Protein AF-A0A1W9SHI9-F1 (afdb_monomer_lite)

Secondary structure (DSSP, 8-state):
-HHHHHHHHHHHHHHHHHHGGGG-SSTT--S--SS-HHHHH-EEEEEEEEEEEEEEEETTS-EEEEEEEEETTTTEEEEEEEEGGGTEEEEEEEEEEEEEEEEEE-TTSEEEEEEEEEEEEEEEEEETTEEEEEEEEEEEEEEEEEEEEE-TTSSGGG-STTEEEEEEEEEEEEEEEEEEEEEESSS-EE-----EEEEE------EEEEEEEEEEE-SSEEEEEEEEEEEEEEPPPTTS-EEEETTEEE-----TT-PEEEEEEEEEEEEEE-

Foldseek 3Di:
DVVVVVVVVVVVVVVVVVVLVVPDLFQAADSDDPDDLLLLVADKKFFAKKWWWKWKQWPVGWIKIWIWIFHGLQTWTWIWIDTPVVRDIDIWIWTWPNVFAMWGQHSVFKIKGKTKIKIWDWDWDDDDQKIKIKIKIKIKIKIKIFGKDQCCPVDPVRPRSQKMKTWIWMFMWIWMFIFMWMDHPPPDGPRDDRPDGDGDGDGDRDGDMFMWGFNYRDNFKTKIKGKDWDKDFWAADPVQWTDPDPSDTDDDRDDNPDTIIMIMTIMMITMIGD

Sequence (274 aa):
MKKTIIVALLILFIISSFFLTSCKRGEDDPFFSLYSRKMRVTGDWKLIDFERNTDITNLTDYETVTNFKIEGEKGLVTITTNIPNLDSTRIEQGTLNSDFTEIIFEKDGSYRNVLKYTIETNFTSEYDDSIVHVNTKRVVRVDKEGIWDFLDGVGEDYRDKERIVIDERQREIFILIITVTTVTDELDLNIHDPIKTDKQYNYYEMPHTEIWTLSRLANDEMVGNRSLNAEYDIFPREDGTYTLFHDISINGYGDESNGLTVEVKGTEKFIYKQ

Radius of gyration: 24.89 Å; chains: 1; bounding box: 52×56×92 Å

pLDDT: mean 80.65, std 13.54, range [50.66, 97.69]

Structure (mmCIF, N/CA/C/O backbone):
data_AF-A0A1W9SHI9-F1
#
_entry.id   AF-A0A1W9SHI9-F1
#
loop_
_atom_site.group_PDB
_atom_site.id
_atom_site.type_symbol
_atom_site.label_atom_id
_atom_site.label_alt_id
_atom_site.label_comp_id
_atom_site.label_asym_id
_atom_site.label_entity_id
_atom_site.label_seq_id
_atom_site.pdbx_PDB_ins_code
_atom_site.Cartn_x
_atom_site.Cartn_y
_atom_site.Cartn_z
_atom_site.occupancy
_atom_site.B_iso_or_equiv
_atom_site.auth_seq_id
_atom_site.auth_comp_id
_atom_site.auth_asym_id
_atom_site.auth_atom_id
_atom_site.pdbx_PDB_model_num
ATOM 1 N N . MET A 1 1 ? -25.594 32.089 48.129 1.00 59.94 1 MET A N 1
ATOM 2 C CA . MET A 1 1 ? -26.059 30.747 47.705 1.00 59.94 1 MET A CA 1
ATOM 3 C C . MET A 1 1 ? -26.077 30.562 46.185 1.00 59.94 1 MET A C 1
ATOM 5 O O . MET A 1 1 ? -25.472 29.612 45.722 1.00 59.94 1 MET A O 1
ATOM 9 N N . LYS A 1 2 ? -26.659 31.459 45.368 1.00 64.44 2 LYS A N 1
ATOM 10 C CA . LYS A 1 2 ? -26.629 31.295 43.891 1.00 64.44 2 LYS A CA 1
ATOM 11 C C . LYS A 1 2 ? -25.215 31.353 43.273 1.00 64.44 2 LYS A C 1
ATOM 13 O O . LYS A 1 2 ? -24.902 30.563 42.395 1.00 64.44 2 LYS A O 1
ATOM 18 N N . LYS A 1 3 ? -24.335 32.231 43.778 1.00 74.69 3 LYS A N 1
ATOM 19 C CA . LYS A 1 3 ? -22.951 32.383 43.277 1.00 74.69 3 LYS A CA 1
ATOM 20 C C . LYS A 1 3 ? -22.053 31.170 43.568 1.00 74.69 3 LYS A C 1
ATOM 22 O O . LYS A 1 3 ? -21.232 30.817 42.736 1.00 74.69 3 LYS A O 1
ATOM 27 N N . THR A 1 4 ? -22.239 30.506 44.710 1.00 84.50 4 THR A N 1
ATOM 28 C CA . THR A 1 4 ? -21.454 29.320 45.096 1.00 84.50 4 THR A CA 1
ATOM 29 C C . THR A 1 4 ? -21.841 28.080 44.284 1.00 84.50 4 THR A C 1
ATOM 31 O O . THR A 1 4 ? -20.975 27.274 43.973 1.00 84.50 4 THR A O 1
ATOM 34 N N . ILE A 1 5 ? -23.110 27.961 43.872 1.00 88.12 5 ILE A N 1
ATOM 35 C CA . ILE A 1 5 ? -23.584 26.871 42.998 1.00 88.12 5 ILE A CA 1
ATOM 36 C C . ILE A 1 5 ? -23.012 27.009 41.578 1.00 88.12 5 ILE A C 1
ATOM 38 O O . ILE A 1 5 ? -22.564 26.022 41.005 1.00 88.12 5 ILE A O 1
ATOM 42 N N . ILE A 1 6 ? -22.971 28.227 41.025 1.00 90.81 6 ILE A N 1
ATOM 43 C CA . ILE A 1 6 ? -22.401 28.475 39.687 1.00 90.81 6 ILE A CA 1
ATOM 44 C C . ILE A 1 6 ? -20.906 28.132 39.658 1.00 90.81 6 ILE A C 1
ATOM 46 O O . ILE A 1 6 ? -20.450 27.470 38.732 1.00 90.81 6 ILE A O 1
ATOM 50 N N . VAL A 1 7 ? -20.155 28.528 40.692 1.00 91.44 7 VAL A N 1
ATOM 51 C CA . VAL A 1 7 ? -18.724 28.198 40.808 1.00 91.44 7 VAL A CA 1
ATOM 52 C C . VAL A 1 7 ? -18.514 26.685 40.928 1.00 91.44 7 VAL A C 1
ATOM 54 O O . VAL A 1 7 ? -17.634 26.147 40.266 1.00 91.44 7 VAL A O 1
ATOM 57 N N . ALA A 1 8 ? -19.352 25.978 41.693 1.00 90.50 8 ALA A N 1
ATOM 58 C CA . ALA A 1 8 ? -19.273 24.521 41.808 1.00 90.50 8 ALA A CA 1
ATOM 59 C C . ALA A 1 8 ? -19.551 23.796 40.475 1.00 90.50 8 ALA A C 1
ATOM 61 O O . ALA A 1 8 ? -18.850 22.842 40.150 1.00 90.50 8 ALA A O 1
ATOM 62 N N . LEU A 1 9 ? -20.517 24.265 39.675 1.00 90.62 9 LEU A N 1
ATOM 63 C CA . LEU A 1 9 ? -20.807 23.702 38.347 1.00 90.62 9 LEU A CA 1
ATOM 64 C C . LEU A 1 9 ? -19.677 23.957 37.341 1.00 90.62 9 LEU A C 1
ATOM 66 O O . LEU A 1 9 ? -19.342 23.068 36.564 1.00 90.62 9 LEU A O 1
ATOM 70 N N . LEU A 1 10 ? -19.057 25.140 37.381 1.00 91.31 10 LEU A N 1
ATOM 71 C CA . LEU A 1 10 ? -17.889 25.465 36.556 1.00 91.31 10 LEU A CA 1
ATOM 72 C C . LEU A 1 10 ? -16.687 24.583 36.909 1.00 91.31 10 LEU A C 1
ATOM 74 O O . LEU A 1 10 ? -16.033 24.054 36.017 1.00 91.31 10 LEU A O 1
ATOM 78 N N . ILE A 1 11 ? -16.437 24.368 38.204 1.00 90.31 11 ILE A N 1
ATOM 79 C CA . ILE A 1 11 ? -15.377 23.470 38.674 1.00 90.31 11 ILE A CA 1
ATOM 80 C C . ILE A 1 11 ? -15.669 22.024 38.253 1.00 90.31 11 ILE A C 1
ATOM 82 O O . ILE A 1 11 ? -14.768 21.350 37.767 1.00 90.31 11 ILE A O 1
ATOM 86 N N . LEU A 1 12 ? -16.917 21.557 38.360 1.00 88.62 12 LEU A N 1
ATOM 87 C CA . LEU A 1 12 ? -17.303 20.215 37.913 1.00 88.62 12 LEU A CA 1
ATOM 88 C C . LEU A 1 12 ? -17.126 20.037 36.397 1.00 88.62 12 LEU A C 1
ATOM 90 O O . LEU A 1 12 ? -16.639 18.998 35.959 1.00 88.62 12 LEU A O 1
ATOM 94 N N . PHE A 1 13 ? -17.464 21.056 35.601 1.00 86.56 13 PHE A N 1
ATOM 95 C CA . PHE A 1 13 ? -17.262 21.041 34.152 1.00 86.56 13 PHE A CA 1
ATOM 96 C C . PHE A 1 13 ? -15.770 20.966 33.790 1.00 86.56 13 PHE A C 1
ATOM 98 O O . PHE A 1 13 ? -15.377 20.107 32.999 1.00 86.56 13 PHE A O 1
ATOM 105 N N . ILE A 1 14 ? -14.933 21.784 34.442 1.00 84.06 14 ILE A N 1
ATOM 106 C CA . ILE A 1 14 ? -13.473 21.786 34.258 1.00 84.06 14 ILE A CA 1
ATOM 107 C C . ILE A 1 14 ? -12.876 20.434 34.669 1.00 84.06 14 ILE A C 1
ATOM 109 O O . ILE A 1 14 ? -12.128 19.841 33.898 1.00 84.06 14 ILE A O 1
ATOM 113 N N . ILE A 1 15 ? -13.249 19.892 35.830 1.00 81.75 15 ILE A N 1
ATOM 114 C CA . ILE A 1 15 ? -12.771 18.581 36.289 1.00 81.75 15 ILE A CA 1
ATOM 115 C C . ILE A 1 15 ? -13.213 17.471 35.324 1.00 81.75 15 ILE A C 1
ATOM 117 O O . ILE A 1 15 ? -12.406 16.604 34.997 1.00 81.75 15 ILE A O 1
ATOM 121 N N . SER A 1 16 ? -14.443 17.518 34.796 1.00 75.00 16 SER A N 1
ATOM 122 C CA . SER A 1 16 ? -14.896 16.525 33.812 1.00 75.00 16 SER A CA 1
ATOM 123 C C . SER A 1 16 ? -14.073 16.565 32.520 1.00 75.00 16 SER A C 1
ATOM 125 O O . SER A 1 16 ? -13.765 15.511 31.973 1.00 75.00 16 SER A O 1
ATOM 127 N N . SER A 1 17 ? -13.620 17.747 32.078 1.00 71.31 17 SER A N 1
ATOM 128 C CA . SER A 1 17 ? -12.779 17.858 30.878 1.00 71.31 17 SER A CA 1
ATOM 129 C C . SER A 1 17 ? -11.394 17.215 31.033 1.00 71.31 17 SER A C 1
ATOM 131 O O . SER A 1 17 ? -10.855 16.723 30.046 1.00 71.31 17 SER A O 1
ATOM 133 N N . PHE A 1 18 ? -10.856 17.119 32.258 1.00 68.00 18 PHE A N 1
ATOM 134 C CA . PHE A 1 18 ? -9.584 16.432 32.522 1.00 68.00 18 PHE A CA 1
ATOM 135 C C . PHE A 1 18 ? -9.698 14.902 32.538 1.00 68.00 18 PHE A C 1
ATOM 137 O O . PHE A 1 18 ? -8.727 14.227 32.214 1.00 68.00 18 PHE A O 1
ATOM 144 N N . PHE A 1 19 ? -10.862 14.337 32.877 1.00 64.69 19 PHE A N 1
ATOM 145 C CA . PHE A 1 19 ? -11.053 12.878 32.904 1.00 64.69 19 PHE A CA 1
ATOM 146 C C . PHE A 1 19 ? -11.458 12.278 31.551 1.00 64.69 19 PHE A C 1
ATOM 148 O O . PHE A 1 19 ? -11.366 11.067 31.362 1.00 64.69 19 PHE A O 1
ATOM 155 N N . LEU A 1 20 ? -11.881 13.103 30.593 1.00 58.75 20 LEU A N 1
ATOM 156 C CA . LEU A 1 20 ? -12.319 12.629 29.280 1.00 58.75 20 LEU A CA 1
ATOM 157 C C . LEU A 1 20 ? -11.167 12.416 28.281 1.00 58.75 20 LEU A C 1
ATOM 159 O O . LEU A 1 20 ? -11.370 11.785 27.247 1.00 58.75 20 LEU A O 1
ATOM 163 N N . THR A 1 21 ? -9.948 12.875 28.577 1.00 54.88 21 THR A N 1
ATOM 164 C CA . THR A 1 21 ? -8.778 12.631 27.710 1.00 54.88 21 THR A CA 1
ATOM 165 C C . THR A 1 21 ? -8.302 11.175 27.743 1.00 54.88 21 THR A C 1
ATOM 167 O O . THR A 1 21 ? -7.665 10.728 26.795 1.00 54.88 21 THR A O 1
ATOM 170 N N . SER A 1 22 ? -8.668 10.405 28.775 1.00 54.97 22 SER A N 1
ATOM 171 C CA . SER A 1 22 ? -8.260 9.002 28.948 1.00 54.97 22 SER A CA 1
ATOM 172 C C . SER A 1 22 ? -9.116 7.987 28.171 1.00 54.97 22 SER A C 1
ATOM 174 O O . SER A 1 22 ? -8.876 6.788 28.284 1.00 54.97 22 SER A O 1
ATOM 176 N N . CYS A 1 23 ? -10.127 8.423 27.408 1.00 63.59 23 CYS A N 1
ATOM 177 C CA . CYS A 1 23 ? -10.980 7.524 26.614 1.00 63.59 23 CYS A CA 1
ATOM 178 C C . CYS A 1 23 ? -10.638 7.527 25.113 1.00 63.59 23 CYS A C 1
ATOM 180 O O . CYS A 1 23 ? -11.376 6.972 24.295 1.00 63.59 23 CYS A O 1
ATOM 182 N N . LYS A 1 24 ? -9.518 8.149 24.735 1.00 63.91 24 LYS A N 1
ATOM 183 C CA . LYS A 1 24 ? -8.988 8.041 23.380 1.00 63.91 24 LYS A CA 1
ATOM 184 C C . LYS A 1 24 ? -8.414 6.642 23.172 1.00 63.91 24 LYS A C 1
ATOM 186 O O . LYS A 1 24 ? -7.525 6.222 23.899 1.00 63.91 24 LYS A O 1
ATOM 191 N N . ARG A 1 25 ? -8.956 5.925 22.188 1.00 73.44 25 ARG A N 1
ATOM 192 C CA . ARG A 1 25 ? -8.481 4.592 21.770 1.00 73.44 25 ARG A CA 1
ATOM 193 C C . ARG A 1 25 ? -7.446 4.653 20.646 1.00 73.44 25 ARG A C 1
ATOM 195 O O . ARG A 1 25 ? -6.898 3.621 20.311 1.00 73.44 25 ARG A O 1
ATOM 202 N N . GLY A 1 26 ? -7.246 5.828 20.055 1.00 75.25 26 GLY A N 1
ATOM 203 C CA . GLY A 1 26 ? -6.168 6.165 19.127 1.00 75.25 26 GLY A CA 1
ATOM 204 C C . GLY A 1 26 ? -5.730 7.603 19.411 1.00 75.25 26 GLY A C 1
ATOM 205 O O . GLY A 1 26 ? -6.515 8.382 19.964 1.00 75.25 26 GLY A O 1
ATOM 206 N N . GLU A 1 27 ? -4.488 7.951 19.082 1.00 81.56 27 GLU A N 1
ATOM 207 C CA . GLU A 1 27 ? -3.890 9.254 19.416 1.00 81.56 27 GLU A CA 1
ATOM 208 C C . GLU A 1 27 ? -4.739 10.436 18.899 1.00 81.56 27 GLU A C 1
ATOM 210 O O . GLU A 1 27 ? -5.084 11.368 19.646 1.00 81.56 27 GLU A O 1
ATOM 215 N N . ASP A 1 28 ? -5.211 10.308 17.657 1.00 85.19 28 ASP A N 1
ATOM 216 C CA . ASP A 1 28 ? -5.902 11.353 16.900 1.00 85.19 28 ASP A CA 1
ATOM 217 C C . ASP A 1 28 ? -7.407 11.098 16.731 1.00 85.19 28 ASP A C 1
ATOM 219 O O . ASP A 1 28 ? -8.081 11.747 15.919 1.00 85.19 28 ASP A O 1
ATOM 223 N N . ASP A 1 29 ? -7.959 10.175 17.523 1.00 85.38 29 ASP A N 1
ATOM 224 C CA . ASP A 1 29 ? -9.377 9.836 17.484 1.00 85.38 29 ASP A CA 1
ATOM 225 C C . ASP A 1 29 ? -10.266 11.018 17.917 1.00 85.38 29 ASP A C 1
ATOM 227 O O . ASP A 1 29 ? -9.915 11.760 18.849 1.00 85.38 29 ASP A O 1
ATOM 231 N N . PRO A 1 30 ? -11.462 11.178 17.306 1.00 85.94 30 PRO A N 1
ATOM 232 C CA . PRO A 1 30 ? -12.460 12.121 17.787 1.00 85.94 30 PRO A CA 1
ATOM 233 C C . PRO A 1 30 ? -12.723 11.927 19.280 1.00 85.94 30 PRO A C 1
ATOM 235 O O . PRO A 1 30 ? -12.948 10.809 19.742 1.00 85.94 30 PRO A O 1
ATOM 238 N N . PHE A 1 31 ? -12.749 13.034 20.023 1.00 79.94 31 PHE A N 1
ATOM 239 C CA . PHE A 1 31 ? -12.990 13.033 21.469 1.00 79.94 31 PHE A CA 1
ATOM 240 C C . PHE A 1 31 ? -14.305 12.340 21.857 1.00 79.94 31 PHE A C 1
ATOM 242 O O . PHE A 1 31 ? -14.411 11.736 22.920 1.00 79.94 31 PHE A O 1
ATOM 249 N N . PHE A 1 32 ? -15.308 12.420 20.982 1.00 80.38 32 PHE A N 1
ATOM 250 C CA . PHE A 1 32 ? -16.587 11.755 21.148 1.00 80.38 32 PHE A CA 1
ATOM 251 C C . PHE A 1 32 ? -17.110 11.279 19.792 1.00 80.38 32 PHE A C 1
ATOM 253 O O . PHE A 1 32 ? -17.051 12.014 18.806 1.00 80.38 32 PHE A O 1
ATOM 260 N N . SER A 1 33 ? -17.659 10.065 19.754 1.00 83.38 33 SER A N 1
ATOM 261 C CA . SER A 1 33 ? -18.441 9.560 18.627 1.00 83.38 33 SER A CA 1
ATOM 262 C C . SER A 1 33 ? -19.680 8.839 19.146 1.00 83.38 33 SER A C 1
ATOM 264 O O . SER A 1 33 ? -19.632 8.149 20.165 1.00 83.38 33 SER A O 1
ATOM 266 N N . LEU A 1 34 ? -20.790 8.994 18.425 1.00 88.25 34 LEU A N 1
ATOM 267 C CA . LEU A 1 34 ? -22.022 8.239 18.663 1.00 88.25 34 LEU A CA 1
ATOM 268 C C . LEU A 1 34 ? -21.906 6.788 18.179 1.00 88.25 34 LEU A C 1
ATOM 270 O O . LEU A 1 34 ? -22.684 5.933 18.601 1.00 88.25 34 LEU A O 1
ATOM 274 N N . TYR A 1 35 ? -20.939 6.509 17.303 1.00 89.56 35 TYR A N 1
ATOM 275 C CA . TYR A 1 35 ? -20.729 5.199 16.711 1.00 89.56 35 TYR A CA 1
ATOM 276 C C . TYR A 1 35 ? -19.573 4.460 17.389 1.00 89.56 35 TYR A C 1
ATOM 278 O O . TYR A 1 35 ? -18.549 5.037 17.762 1.00 89.56 35 TYR A O 1
ATOM 286 N N . SER A 1 36 ? -19.712 3.140 17.528 1.00 89.88 36 SER A N 1
ATOM 287 C CA . SER A 1 36 ? -18.604 2.283 17.948 1.00 89.88 36 SER A CA 1
ATOM 288 C C . SER A 1 36 ? -17.485 2.310 16.897 1.00 89.88 36 SER A C 1
ATOM 290 O O . SER A 1 36 ? -17.740 2.564 15.723 1.00 89.88 36 SER A O 1
ATOM 292 N N . ARG A 1 37 ? -16.233 2.012 17.286 1.00 88.38 37 ARG A N 1
ATOM 293 C CA . ARG A 1 37 ? -15.124 1.878 16.314 1.00 88.38 37 ARG A CA 1
ATOM 294 C C . ARG A 1 37 ? -15.445 0.859 15.218 1.00 88.38 37 ARG A C 1
ATOM 296 O O . ARG A 1 37 ? -15.228 1.169 14.062 1.00 88.38 37 ARG A O 1
ATOM 303 N N . LYS A 1 38 ? -16.063 -0.280 15.554 1.00 91.50 38 LYS A N 1
ATOM 304 C CA . LYS A 1 38 ? -16.503 -1.266 14.552 1.00 91.50 38 LYS A CA 1
ATOM 305 C C . LYS A 1 38 ? -17.477 -0.663 13.534 1.00 91.50 38 LYS A C 1
ATOM 307 O O . LYS A 1 38 ? -17.265 -0.834 12.346 1.00 91.50 38 LYS A O 1
ATOM 312 N N . MET A 1 39 ? -18.466 0.121 13.978 1.00 92.62 39 MET A N 1
ATOM 313 C CA . MET A 1 39 ? -19.375 0.826 13.059 1.00 92.62 39 MET A CA 1
ATOM 314 C C . MET A 1 39 ? -18.692 1.937 12.251 1.00 92.62 39 MET A C 1
ATOM 316 O O . MET A 1 39 ? -19.147 2.230 11.155 1.00 92.62 39 MET A O 1
ATOM 320 N N . ARG A 1 40 ? -17.633 2.560 12.784 1.00 93.94 40 ARG A N 1
ATOM 321 C CA . ARG A 1 40 ? -16.843 3.566 12.059 1.00 93.94 40 ARG A CA 1
ATOM 322 C C . ARG A 1 40 ? -15.853 2.963 11.066 1.00 93.94 40 ARG A C 1
ATOM 324 O O . ARG A 1 40 ? -15.443 3.683 10.186 1.00 93.94 40 ARG A O 1
ATOM 331 N N . VAL A 1 41 ? -15.438 1.702 11.206 1.00 95.31 41 VAL A N 1
ATOM 332 C CA . VAL A 1 41 ? -14.628 1.022 10.174 1.00 95.31 41 VAL A CA 1
ATOM 333 C C . VAL A 1 41 ? -15.510 0.581 9.010 1.00 95.31 41 VAL A C 1
ATOM 335 O O . VAL A 1 41 ? -15.079 0.638 7.867 1.00 95.31 41 VAL A O 1
ATOM 338 N N . THR A 1 42 ? -16.744 0.150 9.280 1.00 96.31 42 THR A N 1
ATOM 339 C CA . THR A 1 42 ? -17.613 -0.415 8.241 1.00 96.31 42 THR A CA 1
ATOM 340 C C . THR A 1 42 ? -18.040 0.604 7.191 1.00 96.31 42 THR A C 1
ATOM 342 O O . THR A 1 42 ? -18.422 1.721 7.542 1.00 96.31 42 THR A O 1
ATOM 345 N N . GLY A 1 43 ? -18.087 0.173 5.934 1.00 95.69 43 GLY A N 1
ATOM 346 C CA . GLY A 1 43 ? -18.524 0.961 4.785 1.00 95.69 43 GLY A CA 1
ATOM 347 C C . GLY A 1 43 ? -17.498 0.981 3.658 1.00 95.69 43 GLY A C 1
ATOM 348 O O . GLY A 1 43 ? -16.496 0.266 3.711 1.00 95.69 43 GLY A O 1
ATOM 349 N N . ASP A 1 44 ? -17.787 1.818 2.667 1.00 95.62 44 ASP A N 1
ATOM 350 C CA . ASP A 1 44 ? -16.973 2.002 1.469 1.00 95.62 44 ASP A CA 1
ATOM 351 C C . ASP A 1 44 ? -16.006 3.165 1.680 1.00 95.62 44 ASP A C 1
ATOM 353 O O . ASP A 1 44 ? -16.396 4.233 2.152 1.00 95.62 44 ASP A O 1
ATOM 357 N N . TRP A 1 45 ? -14.744 2.959 1.336 1.00 95.19 45 TRP A N 1
ATOM 358 C CA . TRP A 1 45 ? -13.660 3.887 1.620 1.00 95.19 45 TRP A CA 1
ATOM 359 C C . TRP A 1 45 ? -12.787 4.061 0.384 1.00 95.19 45 TRP A C 1
ATOM 361 O O . TRP A 1 45 ? -12.356 3.097 -0.247 1.00 95.19 45 TRP A O 1
ATOM 371 N N . LYS A 1 46 ? -12.467 5.309 0.069 1.00 93.31 46 LYS A N 1
ATOM 372 C CA . LYS A 1 46 ? -11.597 5.708 -1.035 1.00 93.31 46 LYS A CA 1
ATOM 373 C C . LYS A 1 46 ? -10.233 6.090 -0.505 1.00 93.31 46 LYS A C 1
ATOM 375 O O . LYS A 1 46 ? -10.132 6.860 0.450 1.00 93.31 46 LYS A O 1
ATOM 380 N N . LEU A 1 47 ? -9.186 5.566 -1.128 1.00 92.69 47 LEU A N 1
ATOM 381 C CA . LEU A 1 47 ? -7.815 5.931 -0.790 1.00 92.69 47 LEU A CA 1
ATOM 382 C C . LEU A 1 47 ? -7.544 7.375 -1.221 1.00 92.69 47 LEU A C 1
ATOM 384 O O . LEU A 1 47 ? -7.790 7.737 -2.371 1.00 92.69 47 LEU A O 1
ATOM 388 N N . ILE A 1 48 ? -7.033 8.184 -0.299 1.00 92.12 48 ILE A N 1
ATOM 389 C CA . ILE A 1 48 ? -6.670 9.587 -0.528 1.00 92.12 48 ILE A CA 1
ATOM 390 C C . ILE A 1 48 ? -5.161 9.759 -0.552 1.00 92.12 48 ILE A C 1
ATOM 392 O O . ILE A 1 48 ? -4.639 10.498 -1.382 1.00 92.12 48 ILE A O 1
ATOM 396 N N . ASP A 1 49 ? -4.478 9.100 0.377 1.00 93.56 49 ASP A N 1
ATOM 397 C CA . ASP A 1 49 ? -3.031 9.152 0.495 1.00 93.56 49 ASP A CA 1
ATOM 398 C C . ASP A 1 49 ? -2.510 7.772 0.878 1.00 93.56 49 ASP A C 1
ATOM 400 O O . ASP A 1 49 ? -3.140 7.054 1.663 1.00 93.56 49 ASP A O 1
ATOM 404 N N . PHE A 1 50 ? -1.383 7.397 0.296 1.00 94.25 50 PHE A N 1
ATOM 405 C CA . PHE A 1 50 ? -0.683 6.169 0.625 1.00 94.25 50 PHE A CA 1
ATOM 406 C C . PHE A 1 50 ? 0.808 6.396 0.488 1.00 94.25 50 PHE A C 1
ATOM 408 O O . PHE A 1 50 ? 1.268 6.926 -0.520 1.00 94.25 50 PHE A O 1
ATOM 415 N N . GLU A 1 51 ? 1.567 5.928 1.462 1.00 94.94 51 GLU A N 1
ATOM 416 C CA . GLU A 1 51 ? 3.017 5.928 1.410 1.00 94.94 51 GLU A CA 1
ATOM 417 C C . GLU A 1 51 ? 3.519 4.577 1.898 1.00 94.94 51 GLU A C 1
ATOM 419 O O . GLU A 1 51 ? 3.234 4.175 3.023 1.00 94.94 51 GLU A O 1
ATOM 424 N N . ARG A 1 52 ? 4.292 3.892 1.064 1.00 93.81 52 ARG A N 1
ATOM 425 C CA . ARG A 1 52 ? 5.023 2.676 1.402 1.00 93.81 52 ARG A CA 1
ATOM 426 C C . ARG A 1 52 ? 6.507 2.962 1.266 1.00 93.81 52 ARG A C 1
ATOM 428 O O . ARG A 1 52 ? 6.961 3.364 0.201 1.00 93.81 52 ARG A O 1
ATOM 435 N N . ASN A 1 53 ? 7.246 2.694 2.331 1.00 92.69 53 ASN A N 1
ATOM 436 C CA . ASN A 1 53 ? 8.701 2.667 2.336 1.00 92.69 53 ASN A CA 1
ATOM 437 C C . ASN A 1 53 ? 9.138 1.226 2.563 1.00 92.69 53 ASN A C 1
ATOM 439 O O . ASN A 1 53 ? 8.752 0.636 3.572 1.00 92.69 53 ASN A O 1
ATOM 443 N N . THR A 1 54 ? 9.906 0.672 1.634 1.00 89.94 54 THR A N 1
ATOM 444 C CA . THR A 1 54 ? 10.411 -0.703 1.699 1.00 89.94 54 THR A CA 1
ATOM 445 C C . THR A 1 54 ? 11.906 -0.740 1.469 1.00 89.94 54 THR A C 1
ATOM 447 O O . THR A 1 54 ? 12.373 -0.241 0.447 1.00 89.94 54 THR A O 1
ATOM 450 N N . ASP A 1 55 ? 12.604 -1.404 2.376 1.00 88.19 55 ASP A N 1
ATOM 451 C CA . ASP A 1 55 ? 13.999 -1.790 2.264 1.00 88.19 55 ASP A CA 1
ATOM 452 C C . ASP A 1 55 ? 14.038 -3.270 1.900 1.00 88.19 55 ASP A C 1
ATOM 454 O O . ASP A 1 55 ? 13.404 -4.111 2.550 1.00 88.19 55 ASP A O 1
ATOM 458 N N . ILE A 1 56 ? 14.749 -3.575 0.823 1.00 83.75 56 ILE A N 1
ATOM 459 C CA . ILE A 1 56 ? 14.864 -4.925 0.295 1.00 83.75 56 ILE A CA 1
ATOM 460 C C . ILE A 1 56 ? 16.324 -5.293 0.301 1.00 83.75 56 ILE A C 1
ATOM 462 O O . ILE A 1 56 ? 17.133 -4.681 -0.399 1.00 83.75 56 ILE A O 1
ATOM 466 N N . THR A 1 57 ? 16.631 -6.317 1.078 1.00 81.94 57 THR A N 1
ATOM 467 C CA . THR A 1 57 ? 17.983 -6.839 1.193 1.00 81.94 57 THR A CA 1
ATOM 468 C C . THR A 1 57 ? 18.017 -8.199 0.523 1.00 81.94 57 THR A C 1
ATOM 470 O O . THR A 1 57 ? 17.352 -9.141 0.961 1.00 81.94 57 THR A O 1
ATOM 473 N N . ASN A 1 58 ? 18.803 -8.305 -0.547 1.00 72.81 58 ASN A N 1
ATOM 474 C CA . ASN A 1 58 ? 19.091 -9.588 -1.179 1.00 72.81 58 ASN A CA 1
ATOM 475 C C . ASN A 1 58 ? 20.303 -10.242 -0.507 1.00 72.81 58 ASN A C 1
ATOM 477 O O . ASN A 1 58 ? 21.226 -9.557 -0.068 1.00 72.81 58 ASN A O 1
ATOM 481 N N . LEU A 1 59 ? 20.375 -11.575 -0.548 1.00 58.31 59 LEU A N 1
ATOM 482 C CA . LEU A 1 59 ? 21.545 -12.345 -0.093 1.00 58.31 59 LEU A CA 1
ATOM 483 C C . LEU A 1 59 ? 22.824 -12.109 -0.929 1.00 58.31 59 LEU A C 1
ATOM 485 O O . LEU A 1 59 ? 23.872 -12.669 -0.621 1.00 58.31 59 LEU A O 1
ATOM 489 N N . THR A 1 60 ? 22.747 -11.297 -1.988 1.00 62.00 60 THR A N 1
ATOM 490 C CA . THR A 1 60 ? 23.866 -10.929 -2.873 1.00 62.00 60 THR A CA 1
ATOM 491 C C . THR A 1 60 ? 24.362 -9.489 -2.649 1.00 62.00 60 THR A C 1
ATOM 493 O O . THR A 1 60 ? 24.870 -8.879 -3.585 1.00 62.00 60 THR A O 1
ATOM 496 N N . ASP A 1 61 ? 24.170 -8.928 -1.449 1.00 64.75 61 ASP A N 1
ATOM 497 C CA . ASP A 1 61 ? 24.660 -7.609 -0.986 1.00 64.75 61 ASP A CA 1
ATOM 498 C C . ASP A 1 61 ? 24.066 -6.355 -1.659 1.00 64.75 61 ASP A C 1
ATOM 500 O O . ASP A 1 61 ? 24.533 -5.238 -1.416 1.00 64.75 61 ASP A O 1
ATOM 504 N N . TYR A 1 62 ? 23.027 -6.501 -2.485 1.00 70.25 62 TYR A N 1
ATOM 505 C CA . TYR A 1 62 ? 22.297 -5.346 -3.007 1.00 70.25 62 TYR A CA 1
ATOM 506 C C . TYR A 1 62 ? 21.168 -4.965 -2.059 1.00 70.25 62 TYR A C 1
ATOM 508 O O . TYR A 1 62 ? 20.259 -5.759 -1.806 1.00 70.25 62 TYR A O 1
ATOM 516 N N . GLU A 1 63 ? 21.225 -3.724 -1.589 1.00 80.00 63 GLU A N 1
ATOM 517 C CA . GLU A 1 63 ? 20.119 -3.056 -0.923 1.00 80.00 63 GLU A CA 1
ATOM 518 C C . GLU A 1 63 ? 19.313 -2.292 -1.977 1.00 80.00 63 GLU A C 1
ATOM 520 O O . GLU A 1 63 ? 19.866 -1.632 -2.861 1.00 80.00 63 GLU A O 1
ATOM 525 N N . THR A 1 64 ? 17.993 -2.422 -1.938 1.00 82.81 64 THR A N 1
ATOM 526 C CA . THR A 1 64 ? 17.088 -1.623 -2.762 1.00 82.81 64 THR A CA 1
ATOM 527 C C . THR A 1 64 ? 16.064 -0.965 -1.862 1.00 82.81 64 THR A C 1
ATOM 529 O O . THR A 1 64 ? 15.291 -1.648 -1.197 1.00 82.81 64 THR A O 1
ATOM 532 N N . VAL A 1 65 ? 16.030 0.365 -1.880 1.00 85.00 65 VAL A N 1
ATOM 533 C CA . VAL A 1 65 ? 15.032 1.152 -1.154 1.00 85.00 65 VAL A CA 1
ATOM 534 C C . VAL A 1 65 ? 13.978 1.609 -2.147 1.00 85.00 65 VAL A C 1
ATOM 536 O O . VAL A 1 65 ? 14.291 2.290 -3.124 1.00 85.00 65 VAL A O 1
ATOM 539 N N . THR A 1 66 ? 12.726 1.231 -1.912 1.00 87.25 66 THR A N 1
ATOM 540 C CA . THR A 1 66 ? 11.588 1.650 -2.734 1.00 87.25 66 THR A CA 1
ATOM 541 C C . THR A 1 66 ? 10.617 2.488 -1.911 1.00 87.25 66 THR A C 1
ATOM 543 O O . THR A 1 66 ? 10.128 2.045 -0.874 1.00 87.25 66 THR A O 1
ATOM 546 N N . ASN A 1 67 ? 10.326 3.698 -2.392 1.00 90.31 67 ASN A N 1
ATOM 547 C CA . ASN A 1 67 ? 9.235 4.537 -1.906 1.00 90.31 67 ASN A CA 1
ATOM 548 C C . ASN A 1 67 ? 8.113 4.532 -2.947 1.00 90.31 67 ASN A C 1
ATOM 550 O O . ASN A 1 67 ? 8.323 4.961 -4.082 1.00 90.31 67 ASN A O 1
ATOM 554 N N . PHE A 1 68 ? 6.939 4.045 -2.561 1.00 89.81 68 PHE A N 1
ATOM 555 C CA . PHE A 1 68 ? 5.724 4.098 -3.362 1.00 89.81 68 PHE A CA 1
ATOM 556 C C . PHE A 1 68 ? 4.749 5.072 -2.704 1.00 89.81 68 PHE A C 1
ATOM 558 O O . PHE A 1 68 ? 4.377 4.894 -1.543 1.00 89.81 68 PHE A O 1
ATOM 565 N N . LYS A 1 69 ? 4.317 6.089 -3.446 1.00 93.38 69 LYS A N 1
ATOM 566 C CA . LYS A 1 69 ? 3.451 7.153 -2.941 1.00 93.38 69 LYS A CA 1
ATOM 567 C C . LYS A 1 69 ? 2.238 7.366 -3.835 1.00 93.38 69 LYS A C 1
ATOM 569 O O . LYS A 1 69 ? 2.381 7.389 -5.055 1.00 93.38 69 LYS A O 1
ATOM 574 N N . ILE A 1 70 ? 1.072 7.567 -3.229 1.00 91.75 70 ILE A N 1
ATOM 575 C CA . ILE A 1 70 ? -0.162 8.025 -3.873 1.00 91.75 70 ILE A CA 1
ATOM 576 C C . ILE A 1 70 ? -0.598 9.308 -3.175 1.00 91.75 70 ILE A C 1
ATOM 578 O O . ILE A 1 70 ? -0.791 9.294 -1.964 1.00 91.75 70 ILE A O 1
ATOM 582 N N . GLU A 1 71 ? -0.790 10.389 -3.933 1.00 91.62 71 GLU A N 1
ATOM 583 C CA . GLU A 1 71 ? -1.229 11.682 -3.390 1.00 91.62 71 GLU A CA 1
ATOM 584 C C . GLU A 1 71 ? -2.515 12.187 -4.060 1.00 91.62 71 GLU A C 1
ATOM 586 O O . GLU A 1 71 ? -2.549 12.461 -5.266 1.00 91.62 71 GLU A O 1
ATOM 591 N N . GLY A 1 72 ? -3.562 12.380 -3.257 1.00 83.12 72 GLY A N 1
ATOM 592 C CA . GLY A 1 72 ? -4.834 12.984 -3.655 1.00 83.12 72 GLY A CA 1
ATOM 593 C C . GLY A 1 72 ? -5.833 12.014 -4.301 1.00 83.12 72 GLY A C 1
ATOM 594 O O . GLY A 1 72 ? -5.512 10.893 -4.671 1.00 83.12 72 GLY A O 1
ATOM 595 N N . GLU A 1 73 ? -7.075 12.473 -4.495 1.00 73.25 73 GLU A N 1
ATOM 596 C CA . GLU A 1 73 ? -8.205 11.630 -4.948 1.00 73.25 73 GLU A CA 1
ATOM 597 C C . GLU A 1 73 ? -8.044 11.031 -6.356 1.00 73.25 73 GLU A C 1
ATOM 599 O O . GLU A 1 73 ? -8.542 9.944 -6.637 1.00 73.25 73 GLU A O 1
ATOM 604 N N . LYS A 1 74 ? -7.360 11.739 -7.263 1.00 72.50 74 LYS A N 1
ATOM 605 C CA . LYS A 1 74 ? -6.989 11.220 -8.595 1.00 72.50 74 LYS A CA 1
ATOM 606 C C . LYS A 1 74 ? -5.583 10.611 -8.620 1.00 72.50 74 LYS A C 1
ATOM 608 O O . LYS A 1 74 ? -5.142 10.189 -9.683 1.00 72.50 74 LYS A O 1
ATOM 613 N N . GLY A 1 75 ? -4.924 10.598 -7.459 1.00 77.25 75 GLY A N 1
ATOM 614 C CA . GLY A 1 75 ? -3.649 9.975 -7.129 1.00 77.25 75 GLY A CA 1
ATOM 615 C C . GLY A 1 75 ? -2.535 10.184 -8.145 1.00 77.25 75 GLY A C 1
ATOM 616 O O . GLY A 1 75 ? -2.471 9.462 -9.139 1.00 77.25 75 GLY A O 1
ATOM 617 N N . LEU A 1 76 ? -1.598 11.090 -7.862 1.00 86.44 76 LEU A N 1
ATOM 618 C CA . LEU A 1 76 ? -0.269 10.973 -8.465 1.00 86.44 76 LEU A CA 1
ATOM 619 C C . LEU A 1 76 ? 0.411 9.756 -7.840 1.00 86.44 76 LEU A C 1
ATOM 621 O O . LEU A 1 76 ? 0.600 9.729 -6.627 1.00 86.44 76 LEU A O 1
ATOM 625 N N . VAL A 1 77 ? 0.769 8.771 -8.660 1.00 89.50 77 VAL A N 1
ATOM 626 C CA . VAL A 1 77 ? 1.574 7.631 -8.218 1.00 89.50 77 VAL A CA 1
ATOM 627 C C . VAL A 1 77 ? 3.033 7.963 -8.467 1.00 89.50 77 VAL A C 1
ATOM 629 O O . VAL A 1 77 ? 3.391 8.295 -9.593 1.00 89.50 77 VAL A O 1
ATOM 632 N N . THR A 1 78 ? 3.873 7.876 -7.444 1.00 89.75 78 THR A N 1
ATOM 633 C CA . THR A 1 78 ? 5.326 8.021 -7.579 1.00 89.75 78 THR A CA 1
ATOM 634 C C . THR A 1 78 ? 5.999 6.780 -7.026 1.00 89.75 78 THR A C 1
ATOM 636 O O . THR A 1 78 ? 5.715 6.380 -5.901 1.00 89.75 78 THR A O 1
ATOM 639 N N . ILE A 1 79 ? 6.896 6.185 -7.808 1.00 87.62 79 ILE A N 1
ATOM 640 C CA . ILE A 1 79 ? 7.769 5.100 -7.365 1.00 87.62 79 ILE A CA 1
ATOM 641 C C . ILE A 1 79 ? 9.201 5.591 -7.471 1.00 87.62 79 ILE A C 1
ATOM 643 O O . ILE A 1 79 ? 9.665 5.910 -8.563 1.00 87.62 79 ILE A O 1
ATOM 647 N N . THR A 1 80 ? 9.895 5.658 -6.344 1.00 87.25 80 THR A N 1
ATOM 648 C CA . THR A 1 80 ? 11.328 5.948 -6.300 1.00 87.25 80 THR A CA 1
ATOM 649 C C . THR A 1 80 ? 12.059 4.690 -5.882 1.00 87.25 80 THR A C 1
ATOM 651 O O . THR A 1 80 ? 11.830 4.200 -4.783 1.00 87.25 80 THR A O 1
ATOM 654 N N . THR A 1 81 ? 12.943 4.188 -6.736 1.00 86.00 81 THR A N 1
ATOM 655 C CA . THR A 1 81 ? 13.811 3.045 -6.447 1.00 86.00 81 THR A CA 1
ATOM 656 C C . THR A 1 81 ? 15.246 3.541 -6.353 1.00 86.00 81 THR A C 1
ATOM 658 O O . THR A 1 81 ? 15.781 4.072 -7.328 1.00 86.00 81 THR A O 1
ATOM 661 N N . ASN A 1 82 ? 15.871 3.375 -5.193 1.00 85.00 82 ASN A N 1
ATOM 662 C CA . ASN A 1 82 ? 17.276 3.680 -4.960 1.00 85.00 82 ASN A CA 1
ATOM 663 C C . ASN A 1 82 ? 18.065 2.378 -4.789 1.00 85.00 82 ASN A C 1
ATOM 665 O O . ASN A 1 82 ? 17.630 1.479 -4.071 1.00 85.00 82 ASN A O 1
ATOM 669 N N . ILE A 1 83 ? 19.215 2.293 -5.457 1.00 83.88 83 ILE A N 1
ATOM 670 C CA . ILE A 1 83 ? 20.184 1.206 -5.302 1.00 83.88 83 ILE A CA 1
ATOM 671 C C . ILE A 1 83 ? 21.467 1.849 -4.757 1.00 83.88 83 ILE A C 1
ATOM 673 O O . ILE A 1 83 ? 22.291 2.313 -5.559 1.00 83.88 83 ILE A O 1
ATOM 677 N N . PRO A 1 84 ? 21.645 1.924 -3.421 1.00 80.25 84 PRO A N 1
ATOM 678 C CA . PRO A 1 84 ? 22.719 2.695 -2.796 1.00 80.25 84 PRO A CA 1
ATOM 679 C C . PRO A 1 84 ? 24.106 2.276 -3.284 1.00 80.25 84 PRO A C 1
ATOM 681 O O . PRO A 1 84 ? 24.951 3.117 -3.580 1.00 80.25 84 PRO A O 1
ATOM 684 N N . ASN A 1 85 ? 24.325 0.968 -3.450 1.00 83.25 85 ASN A N 1
ATOM 685 C CA . ASN A 1 85 ? 25.605 0.406 -3.882 1.00 83.25 85 ASN A CA 1
ATOM 686 C C . ASN A 1 85 ? 26.013 0.824 -5.306 1.00 83.25 85 ASN A C 1
ATOM 688 O O . ASN A 1 85 ? 27.182 0.689 -5.661 1.00 83.25 85 ASN A O 1
ATOM 692 N N . LEU A 1 86 ? 25.069 1.301 -6.125 1.00 81.81 86 LEU A N 1
ATOM 693 C CA . LEU A 1 86 ? 25.304 1.732 -7.506 1.00 81.81 86 LEU A CA 1
ATOM 694 C C . LEU A 1 86 ? 25.161 3.249 -7.695 1.00 81.81 86 LEU A C 1
ATOM 696 O O . LEU A 1 86 ? 25.257 3.709 -8.831 1.00 81.81 86 LEU A O 1
ATOM 700 N N . ASP A 1 87 ? 24.895 4.006 -6.621 1.00 85.12 87 ASP A N 1
ATOM 701 C CA . ASP A 1 87 ? 24.538 5.435 -6.673 1.00 85.12 87 ASP A CA 1
ATOM 702 C C . ASP A 1 87 ? 23.466 5.726 -7.745 1.00 85.12 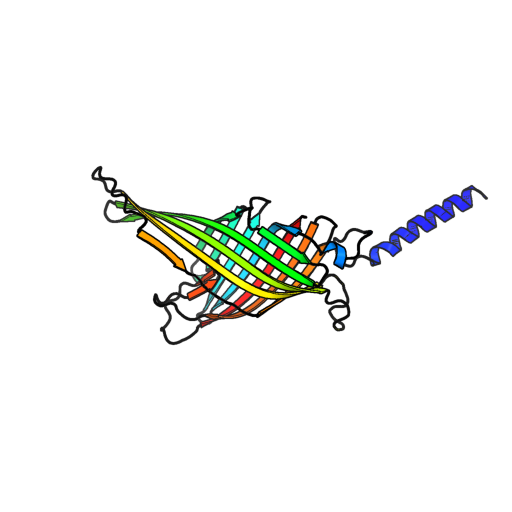87 ASP A C 1
ATOM 704 O O . ASP A 1 87 ? 23.527 6.684 -8.516 1.00 85.12 87 ASP A O 1
ATOM 708 N N . SER A 1 88 ? 22.491 4.817 -7.850 1.00 84.12 88 SER A N 1
ATOM 709 C CA . SER A 1 88 ? 21.467 4.845 -8.890 1.00 84.12 88 SER A CA 1
ATOM 710 C C . SER A 1 88 ? 20.102 5.116 -8.279 1.00 84.12 88 SER A C 1
ATOM 712 O O . SER A 1 88 ? 19.707 4.481 -7.301 1.00 84.12 88 SER A O 1
ATOM 714 N N . THR A 1 89 ? 19.368 6.058 -8.870 1.00 87.38 89 THR A N 1
ATOM 715 C CA . THR A 1 89 ? 17.979 6.351 -8.510 1.00 87.38 89 THR A CA 1
ATOM 716 C C . THR A 1 89 ? 17.114 6.340 -9.760 1.00 87.38 89 THR A C 1
ATOM 718 O O . THR A 1 89 ? 17.417 7.016 -10.744 1.00 87.38 89 THR A O 1
ATOM 721 N N . ARG A 1 90 ? 16.010 5.597 -9.707 1.00 85.81 90 ARG A N 1
ATOM 722 C CA . ARG A 1 90 ? 14.962 5.584 -10.726 1.00 85.81 90 ARG A CA 1
ATOM 723 C C . ARG A 1 90 ? 13.690 6.175 -10.138 1.00 85.81 90 ARG A C 1
ATOM 725 O O . ARG A 1 90 ? 13.296 5.799 -9.041 1.00 85.81 90 ARG A O 1
ATOM 732 N N . ILE A 1 91 ? 13.048 7.074 -10.879 1.00 87.69 91 ILE A N 1
ATOM 733 C CA . ILE A 1 91 ? 11.751 7.648 -10.511 1.00 87.69 91 ILE A CA 1
ATOM 734 C C . ILE A 1 91 ? 10.763 7.330 -11.629 1.00 87.69 91 ILE A C 1
ATOM 736 O O . ILE A 1 91 ? 11.006 7.652 -12.790 1.00 87.69 91 ILE A O 1
ATOM 740 N N . GLU A 1 92 ? 9.654 6.697 -11.273 1.00 88.25 92 GLU A N 1
ATOM 741 C CA . GLU A 1 92 ? 8.537 6.400 -12.163 1.00 88.25 92 GLU A CA 1
ATOM 742 C C . GLU A 1 92 ? 7.299 7.151 -11.664 1.00 88.25 92 GLU A C 1
ATOM 744 O O . GLU A 1 92 ? 7.065 7.248 -10.457 1.00 88.25 92 GLU A O 1
ATOM 749 N N . GLN A 1 93 ? 6.507 7.692 -12.589 1.00 90.19 93 GLN A N 1
ATOM 750 C CA . GLN A 1 93 ? 5.284 8.420 -12.265 1.00 90.19 93 GLN A CA 1
ATOM 751 C C . GLN A 1 93 ? 4.077 7.816 -12.975 1.00 90.19 93 GLN A C 1
ATOM 753 O O . GLN A 1 93 ? 4.163 7.275 -14.079 1.00 90.19 93 GLN A O 1
ATOM 758 N N . GLY A 1 94 ? 2.933 7.904 -12.315 1.00 89.94 94 GLY A N 1
ATOM 759 C CA . GLY A 1 94 ? 1.698 7.302 -12.764 1.00 89.94 94 GLY A CA 1
ATOM 760 C C . GLY A 1 94 ? 0.466 8.014 -12.236 1.00 89.94 94 GLY A C 1
ATOM 761 O O . GLY A 1 94 ? 0.534 9.039 -11.563 1.00 89.94 94 GLY A O 1
ATOM 762 N N . THR A 1 95 ? -0.685 7.446 -12.557 1.00 91.19 95 THR A N 1
ATOM 763 C CA . THR A 1 95 ? -1.996 7.954 -12.169 1.00 91.19 95 THR A CA 1
ATOM 764 C C . THR A 1 95 ? -2.844 6.836 -11.590 1.00 91.19 95 THR A C 1
ATOM 766 O O . THR A 1 95 ? -2.829 5.696 -12.069 1.00 91.19 95 THR A O 1
ATOM 769 N N . LEU A 1 96 ? -3.591 7.165 -10.544 1.00 88.12 96 LEU A N 1
ATOM 770 C CA . LEU A 1 96 ? -4.574 6.273 -9.958 1.00 88.12 96 LEU A CA 1
ATOM 771 C C . LEU A 1 96 ? -5.785 6.166 -10.889 1.00 88.12 96 LEU A C 1
ATOM 773 O O . LEU A 1 96 ? -6.305 7.168 -11.382 1.00 88.12 96 LEU A O 1
ATOM 777 N N . ASN A 1 97 ? -6.266 4.948 -11.121 1.00 84.12 97 ASN A N 1
ATOM 778 C CA . ASN A 1 97 ? -7.4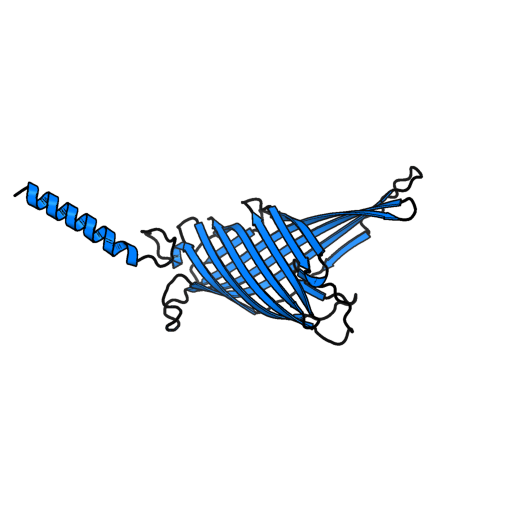99 4.751 -11.872 1.00 84.12 97 ASN A CA 1
ATOM 779 C C . ASN A 1 97 ? -8.676 4.841 -10.894 1.00 84.12 97 ASN A C 1
ATOM 781 O O . ASN A 1 97 ? -8.983 3.869 -10.207 1.00 84.12 97 ASN A O 1
ATOM 785 N N . SER A 1 98 ? -9.337 6.001 -10.857 1.00 68.62 98 SER A N 1
ATOM 786 C CA . SER A 1 98 ? -10.394 6.347 -9.889 1.00 68.62 98 SER A CA 1
ATOM 787 C C . SER A 1 98 ? -11.544 5.342 -9.777 1.00 68.62 98 SER A C 1
ATOM 789 O O . SER A 1 98 ? -12.196 5.280 -8.742 1.00 68.62 98 SER A O 1
ATOM 791 N N . ASP A 1 99 ? -11.792 4.551 -10.820 1.00 68.81 99 ASP A N 1
ATOM 792 C CA . ASP A 1 99 ? -12.883 3.570 -10.853 1.00 68.81 99 ASP A CA 1
ATOM 793 C C . ASP A 1 99 ? -12.589 2.301 -10.025 1.00 68.81 99 ASP A C 1
ATOM 795 O O . ASP A 1 99 ? -13.438 1.419 -9.933 1.00 68.81 99 ASP A O 1
ATOM 799 N N . PHE A 1 100 ? -11.380 2.164 -9.468 1.00 64.12 100 PHE A N 1
ATOM 800 C CA . PHE A 1 100 ? -10.890 0.913 -8.880 1.00 64.12 100 PHE A CA 1
ATOM 801 C C . PHE A 1 100 ? -9.948 1.147 -7.687 1.00 64.12 100 PHE A C 1
ATOM 803 O O . PHE A 1 100 ? -8.951 0.437 -7.551 1.00 64.12 100 PHE A O 1
ATOM 810 N N . THR A 1 101 ? -10.247 2.141 -6.847 1.00 78.31 101 THR A N 1
ATOM 811 C CA . THR A 1 101 ? -9.530 2.359 -5.582 1.00 78.31 101 THR A CA 1
ATOM 812 C C . THR A 1 101 ? -10.514 2.441 -4.426 1.00 78.31 101 THR A C 1
ATOM 814 O O . THR A 1 101 ? -10.876 3.525 -3.968 1.00 78.31 101 THR A O 1
ATOM 817 N N . GLU A 1 102 ? -10.977 1.275 -3.990 1.00 87.31 102 GLU A N 1
ATOM 818 C CA . GLU A 1 102 ? -11.997 1.136 -2.956 1.00 87.31 102 GLU A CA 1
ATOM 819 C C . GLU A 1 102 ? -11.587 0.047 -1.969 1.00 87.31 102 GLU A C 1
ATOM 821 O O . GLU A 1 102 ? -11.127 -1.028 -2.361 1.00 87.31 102 GLU A O 1
ATOM 826 N N . ILE A 1 103 ? -11.777 0.330 -0.686 1.00 94.44 103 ILE A N 1
ATOM 827 C CA . ILE A 1 103 ? -11.737 -0.657 0.382 1.00 94.44 103 ILE A CA 1
ATOM 828 C C . ILE A 1 103 ? -13.102 -0.712 1.058 1.00 94.44 103 ILE A C 1
ATOM 830 O O . ILE A 1 103 ? -13.709 0.319 1.335 1.00 94.44 103 ILE A O 1
ATOM 834 N N . ILE A 1 104 ? -13.603 -1.918 1.287 1.00 96.56 104 ILE A N 1
ATOM 835 C CA . ILE A 1 104 ? -14.925 -2.164 1.852 1.00 96.56 104 ILE A CA 1
ATOM 836 C C . ILE A 1 104 ? -14.766 -3.046 3.073 1.00 96.56 104 ILE A C 1
ATOM 838 O O . ILE A 1 104 ? -14.205 -4.142 2.998 1.00 96.56 104 ILE A O 1
ATOM 842 N N . PHE A 1 105 ? -15.309 -2.565 4.184 1.00 97.19 105 PHE A N 1
ATOM 843 C CA . PHE A 1 105 ? -15.412 -3.309 5.429 1.00 97.19 105 PHE A CA 1
ATOM 844 C C . PHE A 1 105 ? -16.884 -3.579 5.730 1.00 97.19 105 PHE A C 1
ATOM 846 O O . PHE A 1 105 ? -17.647 -2.669 6.061 1.00 97.19 105 PHE A O 1
ATOM 853 N N . GLU A 1 106 ? -17.292 -4.837 5.654 1.00 97.69 106 GLU A N 1
ATOM 854 C CA . GLU A 1 106 ? -18.672 -5.228 5.918 1.00 97.69 106 GLU A CA 1
ATOM 855 C C . GLU A 1 106 ? -18.916 -5.472 7.407 1.00 97.69 106 GLU A C 1
ATOM 857 O O . GLU A 1 106 ? -18.022 -5.840 8.176 1.00 97.69 106 GLU A O 1
ATOM 862 N N . LYS A 1 107 ? -20.168 -5.282 7.839 1.00 95.94 107 LYS A N 1
ATOM 863 C CA . LYS A 1 107 ? -20.563 -5.467 9.249 1.00 95.94 107 LYS A CA 1
ATOM 864 C C . LYS A 1 107 ? -20.402 -6.905 9.739 1.00 95.94 107 LYS A C 1
ATOM 866 O O . LYS A 1 107 ? -20.285 -7.113 10.947 1.00 95.94 107 LYS A O 1
ATOM 871 N N . ASP A 1 108 ? -20.440 -7.868 8.825 1.00 96.38 108 ASP A N 1
ATOM 872 C CA . ASP A 1 108 ? -20.262 -9.290 9.113 1.00 96.38 108 ASP A CA 1
ATOM 873 C C . ASP A 1 108 ? -18.787 -9.700 9.257 1.00 96.38 108 ASP A C 1
ATOM 875 O O . ASP A 1 108 ? -18.514 -10.840 9.626 1.00 96.38 108 ASP A O 1
ATOM 879 N N . GLY A 1 109 ? -17.853 -8.767 9.043 1.00 96.31 109 GLY A N 1
ATOM 880 C CA . GLY A 1 109 ? -16.417 -9.021 9.087 1.00 96.31 109 GLY A CA 1
ATOM 881 C C . GLY A 1 109 ? -15.804 -9.326 7.722 1.00 96.31 109 GLY A C 1
ATOM 882 O O . GLY A 1 109 ? -14.605 -9.560 7.670 1.00 96.31 109 GLY A O 1
ATOM 883 N N . SER A 1 110 ? -16.567 -9.306 6.625 1.00 97.56 110 SER A N 1
ATOM 884 C CA . SER A 1 110 ? -16.006 -9.451 5.276 1.00 97.56 110 SER A CA 1
ATOM 885 C C . SER A 1 110 ? -15.231 -8.200 4.861 1.00 97.56 110 SER A C 1
ATOM 887 O O . SER A 1 110 ? -15.575 -7.077 5.240 1.00 97.56 110 SER A O 1
ATOM 889 N N . TYR A 1 111 ? -14.181 -8.398 4.072 1.00 95.56 111 TYR A N 1
ATOM 890 C CA . TYR A 1 111 ? -13.282 -7.354 3.597 1.00 95.56 111 TYR A CA 1
ATOM 891 C C . TYR A 1 111 ? -13.032 -7.497 2.095 1.00 95.56 111 TYR A C 1
ATOM 893 O O . TYR A 1 111 ? -12.855 -8.610 1.589 1.00 95.56 111 TYR A O 1
ATOM 901 N N . ARG A 1 112 ? -12.972 -6.364 1.390 1.00 95.94 112 ARG A N 1
ATOM 902 C CA . ARG A 1 112 ? -12.534 -6.296 -0.007 1.00 95.94 112 ARG A CA 1
ATOM 903 C C . ARG A 1 112 ? -11.700 -5.047 -0.241 1.00 95.94 112 ARG A C 1
ATOM 905 O O . ARG A 1 112 ? -12.086 -3.970 0.195 1.00 95.94 112 ARG A O 1
ATOM 912 N N . ASN A 1 113 ? -10.618 -5.163 -0.996 1.00 94.31 113 ASN A N 1
ATOM 913 C CA . ASN A 1 113 ? -9.842 -4.028 -1.480 1.00 94.31 113 ASN A CA 1
ATOM 914 C C . ASN A 1 113 ? -9.554 -4.198 -2.971 1.00 94.31 113 ASN A C 1
ATOM 916 O O . ASN A 1 113 ? -9.194 -5.279 -3.425 1.00 94.31 113 ASN A O 1
ATOM 920 N N . VAL A 1 114 ? -9.724 -3.129 -3.738 1.00 92.56 114 VAL A N 1
ATOM 921 C CA . VAL A 1 114 ? -9.255 -3.061 -5.118 1.00 92.56 114 VAL A CA 1
ATOM 922 C C . VAL A 1 114 ? -8.395 -1.818 -5.236 1.00 92.56 114 VAL A C 1
ATOM 924 O O . VAL A 1 114 ? -8.846 -0.731 -4.882 1.00 92.56 114 VAL A O 1
ATOM 927 N N . LEU A 1 115 ? -7.175 -1.981 -5.740 1.00 91.25 115 LEU A N 1
ATOM 928 C CA . LEU A 1 115 ? -6.269 -0.895 -6.089 1.00 91.25 115 LEU A CA 1
ATOM 929 C C . LEU A 1 115 ? -5.879 -1.037 -7.555 1.00 91.25 115 LEU A C 1
ATOM 931 O O . LEU A 1 115 ? -5.362 -2.073 -7.970 1.00 91.25 115 LEU A O 1
ATOM 935 N N . LYS A 1 116 ? -6.072 0.017 -8.346 1.00 91.69 116 LYS A N 1
ATOM 936 C CA . LYS A 1 116 ? -5.636 0.040 -9.741 1.00 91.69 116 LYS A CA 1
ATOM 937 C C . LYS A 1 116 ? -4.952 1.345 -10.082 1.00 91.69 116 LYS A C 1
ATOM 939 O O . LYS A 1 116 ? -5.497 2.426 -9.870 1.00 91.69 116 LYS A O 1
ATOM 944 N N . TYR A 1 117 ? -3.815 1.254 -10.746 1.00 91.19 117 TYR A N 1
ATOM 945 C CA . TYR A 1 117 ? -3.094 2.430 -11.206 1.00 91.19 117 TYR A CA 1
ATOM 946 C C . TYR A 1 117 ? -2.341 2.146 -12.505 1.00 91.19 117 TYR A C 1
ATOM 948 O O . TYR A 1 117 ? -2.200 0.999 -12.936 1.00 91.19 117 TYR A O 1
ATOM 956 N N . THR A 1 118 ? -1.922 3.220 -13.161 1.00 91.00 118 THR A N 1
ATOM 957 C CA . THR A 1 118 ? -1.206 3.188 -14.432 1.00 91.00 118 THR A CA 1
ATOM 958 C C . THR A 1 118 ? 0.092 3.964 -14.283 1.00 91.00 118 THR A C 1
ATOM 960 O O . THR A 1 118 ? 0.048 5.116 -13.871 1.00 91.00 118 THR A O 1
ATOM 963 N N . ILE A 1 119 ? 1.225 3.382 -14.653 1.00 90.19 119 ILE A N 1
ATOM 964 C CA . ILE A 1 119 ? 2.516 4.073 -14.754 1.00 90.19 119 ILE A CA 1
ATOM 965 C C . ILE A 1 119 ? 2.866 4.201 -16.226 1.00 90.19 119 ILE A C 1
ATOM 967 O O . ILE A 1 119 ? 2.741 3.232 -16.975 1.00 90.19 119 ILE A O 1
ATOM 971 N N . GLU A 1 120 ? 3.305 5.386 -16.633 1.00 88.56 120 GLU A N 1
ATOM 972 C CA . GLU A 1 120 ? 3.796 5.630 -17.985 1.00 88.56 120 GLU A CA 1
ATOM 973 C C . GLU A 1 120 ? 5.216 6.180 -17.905 1.00 88.56 120 GLU A C 1
ATOM 975 O O . GLU A 1 120 ? 5.478 7.159 -17.208 1.00 88.56 120 GLU A O 1
ATOM 980 N N . THR A 1 121 ? 6.147 5.546 -18.611 1.00 86.19 121 THR A N 1
ATOM 981 C CA . THR A 1 121 ? 7.537 6.003 -18.689 1.00 86.19 121 THR A CA 1
ATOM 982 C C . THR A 1 121 ? 7.937 6.219 -20.136 1.00 86.19 121 THR A C 1
ATOM 984 O O . THR A 1 121 ? 7.473 5.523 -21.040 1.00 86.19 121 THR A O 1
ATOM 987 N N . ASN A 1 122 ? 8.789 7.216 -20.355 1.00 87.12 122 ASN A N 1
ATOM 988 C CA . ASN A 1 122 ? 9.329 7.557 -21.661 1.00 87.12 122 ASN A CA 1
ATOM 989 C C . ASN A 1 122 ? 10.849 7.580 -21.561 1.00 87.12 122 ASN A C 1
ATOM 991 O O . ASN A 1 122 ? 11.399 8.266 -20.700 1.00 87.12 122 ASN A O 1
ATOM 995 N N . PHE A 1 123 ? 11.510 6.863 -22.456 1.00 84.88 123 PHE A N 1
ATOM 996 C CA . PHE A 1 123 ? 12.957 6.851 -22.590 1.00 84.88 123 PHE A CA 1
ATOM 997 C C . PHE A 1 123 ? 13.328 7.286 -24.001 1.00 84.88 123 PHE A C 1
ATOM 999 O O . PHE A 1 123 ? 12.647 6.929 -24.961 1.00 84.88 123 PHE A O 1
ATOM 1006 N N . THR A 1 124 ? 14.419 8.034 -24.117 1.00 86.75 124 THR A N 1
ATOM 1007 C CA . THR A 1 124 ? 15.020 8.394 -25.401 1.00 86.75 124 THR A CA 1
ATOM 1008 C C . THR A 1 124 ? 16.484 7.987 -25.360 1.00 86.75 124 THR A C 1
ATOM 1010 O O . THR A 1 124 ? 17.188 8.356 -24.421 1.00 86.75 124 THR A O 1
ATOM 1013 N N . SER A 1 125 ? 16.936 7.236 -26.359 1.00 85.81 125 SER A N 1
ATOM 1014 C CA . SER A 1 125 ? 18.337 6.842 -26.525 1.00 85.81 125 SER A CA 1
ATOM 1015 C C . SER A 1 125 ? 18.810 7.121 -27.945 1.00 85.81 125 SER A C 1
ATOM 1017 O O . SER A 1 125 ? 18.026 7.015 -28.884 1.00 85.81 125 SER A O 1
ATOM 1019 N N . GLU A 1 126 ? 20.091 7.432 -28.095 1.00 87.94 126 GLU A N 1
ATOM 1020 C CA . GLU A 1 126 ? 20.740 7.672 -29.384 1.00 87.94 126 GLU A CA 1
ATOM 1021 C C . GLU A 1 126 ? 21.648 6.482 -29.726 1.00 87.94 126 GLU A C 1
ATOM 1023 O O . GLU A 1 126 ? 22.430 6.035 -28.882 1.00 87.94 126 GLU A O 1
ATOM 1028 N N . TYR A 1 127 ? 21.513 5.933 -30.934 1.00 83.75 127 TYR A N 1
ATOM 1029 C CA . TYR A 1 127 ? 22.320 4.815 -31.427 1.00 83.75 127 TYR A CA 1
ATOM 1030 C C . TYR A 1 127 ? 22.571 4.968 -32.925 1.00 83.75 127 TYR A C 1
ATOM 1032 O O . TYR A 1 127 ? 21.608 4.953 -33.684 1.00 83.75 127 TYR A O 1
ATOM 1040 N N . ASP A 1 128 ? 23.838 5.067 -33.337 1.00 80.38 128 ASP A N 1
ATOM 1041 C CA . ASP A 1 128 ? 24.269 5.004 -34.748 1.00 80.38 128 ASP A CA 1
ATOM 1042 C C . ASP A 1 128 ? 23.383 5.858 -35.686 1.00 80.38 128 ASP A C 1
ATOM 1044 O O . ASP A 1 128 ? 22.687 5.338 -36.553 1.00 80.38 128 ASP A O 1
ATOM 1048 N N . ASP A 1 129 ? 23.327 7.170 -35.417 1.00 84.50 129 ASP A N 1
ATOM 1049 C CA . ASP A 1 129 ? 22.524 8.178 -36.139 1.00 84.50 129 ASP A CA 1
ATOM 1050 C C . ASP A 1 129 ? 20.990 7.990 -36.078 1.00 84.50 129 ASP A C 1
ATOM 1052 O O . ASP A 1 129 ? 20.231 8.572 -36.857 1.00 84.50 129 ASP A O 1
ATOM 1056 N N . SER A 1 130 ? 20.501 7.196 -35.122 1.00 82.12 130 SER A N 1
ATOM 1057 C CA . SER A 1 130 ? 19.072 7.037 -34.842 1.00 82.12 130 SER A CA 1
ATOM 1058 C C . SER A 1 130 ? 18.697 7.487 -33.432 1.00 82.12 130 SER A C 1
ATOM 1060 O O . SER A 1 130 ? 19.429 7.269 -32.462 1.00 82.12 130 SER A O 1
ATOM 1062 N N . ILE A 1 131 ? 17.512 8.087 -33.309 1.00 85.38 131 ILE A N 1
ATOM 1063 C CA . ILE A 1 131 ? 16.871 8.382 -32.028 1.00 85.38 131 ILE A CA 1
ATOM 1064 C C . ILE A 1 131 ? 15.793 7.329 -31.790 1.00 85.38 131 ILE A C 1
ATOM 1066 O O . ILE A 1 131 ? 14.838 7.205 -32.558 1.00 85.38 131 ILE A O 1
ATOM 1070 N N . VAL A 1 132 ? 15.923 6.586 -30.698 1.00 84.06 132 VAL A N 1
ATOM 1071 C CA . VAL A 1 132 ? 14.951 5.582 -30.269 1.00 84.06 132 VAL A CA 1
ATOM 1072 C C . VAL A 1 132 ? 14.155 6.135 -29.096 1.00 84.06 132 VAL A C 1
ATOM 1074 O O . VAL A 1 132 ? 14.711 6.430 -28.038 1.00 84.06 132 VAL A O 1
ATOM 1077 N N . HIS A 1 133 ? 12.843 6.242 -29.271 1.00 85.12 133 HIS A N 1
ATOM 1078 C CA . HIS A 1 133 ? 11.887 6.545 -28.217 1.00 85.12 133 HIS A CA 1
ATOM 1079 C C . HIS A 1 133 ? 11.202 5.262 -27.751 1.00 85.12 133 HIS A C 1
ATOM 1081 O O . HIS A 1 133 ? 10.583 4.553 -28.542 1.00 85.12 133 HIS A O 1
ATOM 1087 N N . VAL A 1 134 ? 11.263 4.982 -26.454 1.00 84.19 134 VAL A N 1
ATOM 1088 C CA . VAL A 1 134 ? 10.560 3.863 -25.824 1.00 84.19 134 VAL A CA 1
ATOM 1089 C C . VAL A 1 134 ? 9.530 4.425 -24.858 1.00 84.19 134 VAL A C 1
ATOM 1091 O O . VAL A 1 134 ? 9.883 5.022 -23.844 1.00 84.19 134 VAL A O 1
ATOM 1094 N N . ASN A 1 135 ? 8.253 4.217 -25.159 1.00 86.50 135 ASN A N 1
ATOM 1095 C CA . ASN A 1 135 ? 7.159 4.455 -24.229 1.00 86.50 135 ASN A CA 1
ATOM 1096 C C . ASN A 1 135 ? 6.750 3.124 -23.598 1.00 86.50 135 ASN A C 1
ATOM 1098 O O . ASN A 1 135 ? 6.484 2.148 -24.304 1.00 86.50 135 ASN A O 1
ATOM 1102 N N . THR A 1 136 ? 6.678 3.079 -22.271 1.00 86.44 136 THR A N 1
ATOM 1103 C CA . THR A 1 136 ? 6.094 1.941 -21.564 1.00 86.44 136 THR A CA 1
ATOM 1104 C C . THR A 1 136 ? 4.869 2.384 -20.789 1.00 86.44 136 THR A C 1
ATOM 1106 O O . THR A 1 136 ? 4.857 3.451 -20.179 1.00 86.44 136 THR A O 1
ATOM 1109 N N . LYS A 1 137 ? 3.838 1.545 -20.809 1.00 88.19 137 LYS A N 1
ATOM 1110 C CA . LYS A 1 137 ? 2.624 1.709 -20.022 1.00 88.19 137 LYS A CA 1
ATOM 1111 C C . LYS A 1 137 ? 2.393 0.450 -19.209 1.00 88.19 137 LYS A C 1
ATOM 1113 O O . LYS A 1 137 ? 2.157 -0.626 -19.758 1.00 88.19 137 LYS A O 1
ATOM 1118 N N . ARG A 1 138 ? 2.443 0.604 -17.893 1.00 87.88 138 ARG A N 1
ATOM 1119 C CA . ARG A 1 138 ? 2.186 -0.441 -16.909 1.00 87.88 138 ARG A CA 1
ATOM 1120 C C . ARG A 1 138 ? 0.820 -0.198 -16.290 1.00 87.88 138 ARG A C 1
ATOM 1122 O O . ARG A 1 138 ? 0.618 0.832 -15.659 1.00 87.88 138 ARG A O 1
ATOM 1129 N N . VAL A 1 139 ? -0.110 -1.131 -16.450 1.00 88.75 139 VAL A N 1
ATOM 1130 C CA . VAL A 1 139 ? -1.391 -1.120 -15.735 1.00 88.75 139 VAL A CA 1
ATOM 1131 C C . VAL A 1 139 ? -1.347 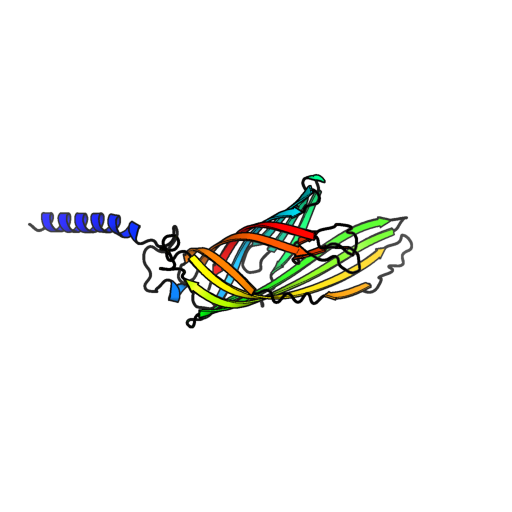-2.201 -14.673 1.00 88.75 139 VAL A C 1
ATOM 1133 O O . VAL A 1 139 ? -1.158 -3.376 -14.985 1.00 88.75 139 VAL A O 1
ATOM 1136 N N . VAL A 1 140 ? -1.549 -1.792 -13.430 1.00 88.50 140 VAL A N 1
ATOM 1137 C CA . VAL A 1 140 ? -1.562 -2.674 -12.270 1.00 88.50 140 VAL A CA 1
ATOM 1138 C C . VAL A 1 140 ? -2.960 -2.700 -11.684 1.00 88.50 140 VAL A C 1
ATOM 1140 O O . VAL A 1 140 ? -3.605 -1.657 -11.570 1.00 88.50 140 VAL A O 1
ATOM 1143 N N . ARG A 1 141 ? -3.417 -3.891 -11.303 1.00 89.81 141 ARG A N 1
ATOM 1144 C CA . ARG A 1 141 ? -4.618 -4.106 -10.502 1.00 89.81 141 ARG A CA 1
ATOM 1145 C C . ARG A 1 141 ? -4.327 -5.127 -9.410 1.00 89.81 141 ARG A C 1
ATOM 1147 O O . ARG A 1 141 ? -3.942 -6.248 -9.716 1.00 89.81 141 ARG A O 1
ATOM 1154 N N . VAL A 1 142 ? -4.575 -4.749 -8.168 1.00 88.69 142 VAL A N 1
ATOM 1155 C CA . VAL A 1 142 ? -4.528 -5.622 -6.999 1.00 88.69 142 VAL A CA 1
ATOM 1156 C C . VAL A 1 142 ? -5.957 -5.765 -6.492 1.00 88.69 142 VAL A C 1
ATOM 1158 O O . VAL A 1 142 ? -6.609 -4.764 -6.212 1.00 88.69 142 VAL A O 1
ATOM 1161 N N . ASP A 1 143 ? -6.459 -6.992 -6.424 1.00 90.06 143 ASP A N 1
ATOM 1162 C CA . ASP A 1 143 ? -7.720 -7.339 -5.777 1.00 90.06 143 ASP A CA 1
ATOM 1163 C C . ASP A 1 143 ? -7.393 -8.124 -4.499 1.00 90.06 143 ASP A C 1
ATOM 1165 O O . ASP A 1 143 ? -6.624 -9.083 -4.546 1.00 90.06 143 ASP A O 1
ATOM 1169 N N . LYS A 1 144 ? -7.973 -7.748 -3.365 1.00 92.12 144 LYS A N 1
ATOM 1170 C CA . LYS A 1 144 ? -7.845 -8.461 -2.092 1.00 92.12 144 LYS A CA 1
ATOM 1171 C C . LYS A 1 144 ? -9.226 -8.755 -1.536 1.00 92.12 144 LYS A C 1
ATOM 1173 O O . LYS A 1 144 ? -10.112 -7.901 -1.593 1.00 92.12 144 LYS A O 1
ATOM 1178 N N . GLU A 1 145 ? -9.404 -9.944 -0.984 1.00 94.38 145 GLU A N 1
ATOM 1179 C CA . GLU A 1 145 ? -10.649 -10.377 -0.348 1.00 94.38 145 GLU A CA 1
ATOM 1180 C C . GLU A 1 145 ? -10.324 -11.175 0.910 1.00 94.38 145 GLU A C 1
ATOM 1182 O O . GLU A 1 145 ? -9.375 -11.958 0.924 1.00 94.38 145 GLU A O 1
ATOM 1187 N N . GLY A 1 146 ? -11.096 -10.987 1.977 1.00 95.25 146 GLY A N 1
ATOM 1188 C CA . GLY A 1 146 ? -10.744 -11.570 3.264 1.00 95.25 146 GLY A CA 1
ATOM 1189 C C . GLY A 1 146 ? -11.751 -11.318 4.369 1.00 95.25 146 GLY A C 1
ATOM 1190 O O . GLY A 1 146 ? -12.908 -10.966 4.124 1.00 95.25 146 GLY A O 1
ATOM 1191 N N . ILE A 1 147 ? -11.275 -11.489 5.596 1.00 96.44 147 ILE A N 1
ATOM 1192 C CA . ILE A 1 147 ? -11.992 -11.176 6.827 1.00 96.44 147 ILE A CA 1
ATOM 1193 C C . ILE A 1 147 ? -11.209 -10.164 7.661 1.00 96.44 147 ILE A C 1
ATOM 1195 O O . ILE A 1 147 ? -9.986 -10.082 7.569 1.00 96.44 147 ILE A O 1
ATOM 1199 N N . TRP A 1 148 ? -11.907 -9.411 8.504 1.00 96.06 148 TRP A N 1
ATOM 1200 C CA . TRP A 1 148 ? -11.300 -8.442 9.407 1.00 96.06 148 TRP A CA 1
ATOM 1201 C C . TRP A 1 148 ? -11.959 -8.450 10.788 1.00 96.06 148 TRP A C 1
ATOM 1203 O O . TRP A 1 148 ? -13.161 -8.695 10.926 1.00 96.06 148 TRP A O 1
ATOM 1213 N N . ASP A 1 149 ? -11.186 -8.118 11.823 1.00 94.00 149 ASP A N 1
ATOM 1214 C CA . ASP A 1 149 ? -11.738 -7.752 13.131 1.00 94.00 149 ASP A CA 1
ATOM 1215 C C . ASP A 1 149 ? -10.774 -6.869 13.935 1.00 94.00 149 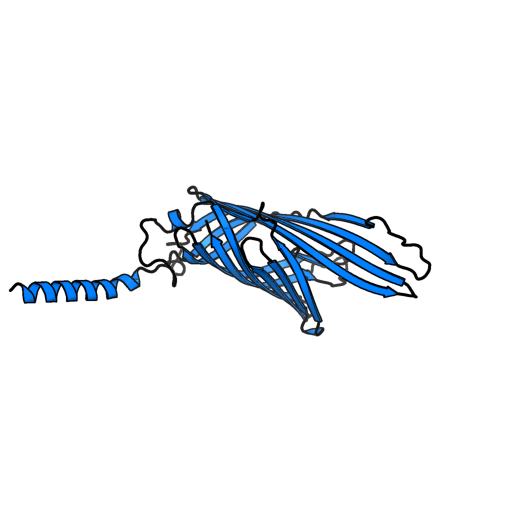ASP A C 1
ATOM 1217 O O . ASP A 1 149 ? -9.597 -6.723 13.605 1.00 94.00 149 ASP A O 1
ATOM 1221 N N . PHE A 1 150 ? -11.267 -6.276 15.021 1.00 92.44 150 PHE A N 1
ATOM 1222 C CA . PHE A 1 150 ? -10.396 -5.648 16.015 1.00 92.44 150 PHE A CA 1
ATOM 1223 C C . PHE A 1 150 ? -9.711 -6.710 16.878 1.00 92.44 150 PHE A C 1
ATOM 1225 O O . PHE A 1 150 ? -10.355 -7.650 17.332 1.00 92.44 150 PHE A O 1
ATOM 1232 N N . LEU A 1 151 ? -8.438 -6.494 17.210 1.00 87.88 151 LEU A N 1
ATOM 1233 C CA . LEU A 1 151 ? -7.667 -7.381 18.096 1.00 87.88 151 LEU A CA 1
ATOM 1234 C C . LEU A 1 151 ? -7.974 -7.193 19.600 1.00 87.88 151 LEU A C 1
ATOM 1236 O O . LEU A 1 151 ? -7.259 -7.714 20.454 1.00 87.88 151 LEU A O 1
ATOM 1240 N N . ASP A 1 152 ? -9.044 -6.466 19.940 1.00 78.94 152 ASP A N 1
ATOM 1241 C CA . ASP A 1 152 ? -9.435 -6.177 21.325 1.00 78.94 152 ASP A CA 1
ATOM 1242 C C . ASP A 1 152 ? -9.608 -7.457 22.148 1.00 78.94 152 ASP A C 1
ATOM 1244 O O . ASP A 1 152 ? -10.437 -8.311 21.835 1.00 78.94 152 ASP A O 1
ATOM 1248 N N . GLY A 1 153 ? -8.845 -7.570 23.234 1.00 70.56 153 GLY A N 1
ATOM 1249 C CA . GLY A 1 153 ? -8.912 -8.716 24.142 1.00 70.56 153 GLY A CA 1
ATOM 1250 C C . GLY A 1 153 ? -8.149 -9.961 23.673 1.00 70.56 153 GLY A C 1
ATOM 1251 O O . GLY A 1 153 ? -8.176 -10.973 24.375 1.00 70.56 153 GLY A O 1
ATOM 1252 N N . VAL A 1 154 ? -7.433 -9.899 22.545 1.00 74.88 154 VAL A N 1
ATOM 1253 C CA . VAL A 1 154 ? -6.549 -10.977 22.080 1.00 74.88 154 VAL A CA 1
ATOM 1254 C C . VAL A 1 154 ? -5.162 -10.796 22.702 1.00 74.88 154 VAL A C 1
ATOM 1256 O O . VAL A 1 154 ? -4.271 -10.214 22.105 1.00 74.88 154 VAL A O 1
ATOM 1259 N N . GLY A 1 155 ? -4.958 -11.290 23.924 1.00 66.50 155 GLY A N 1
ATOM 1260 C CA . GLY A 1 155 ? -3.663 -11.195 24.616 1.00 66.50 155 GLY A CA 1
ATOM 1261 C C . GLY A 1 155 ? -3.417 -9.852 25.319 1.00 66.50 155 GLY A C 1
ATOM 1262 O O . GLY A 1 155 ? -4.232 -8.931 25.269 1.00 66.50 155 GLY A O 1
ATOM 1263 N N . GLU A 1 156 ? -2.312 -9.754 26.063 1.00 66.25 156 GLU A N 1
ATOM 1264 C CA . GLU A 1 156 ? -2.018 -8.560 26.874 1.00 66.25 156 GLU A CA 1
ATOM 1265 C C . GLU A 1 156 ? -1.532 -7.365 26.041 1.00 66.25 156 GLU A C 1
ATOM 1267 O O . GLU A 1 156 ? -1.783 -6.226 26.430 1.00 66.25 156 GLU A O 1
ATOM 1272 N N . ASP A 1 157 ? -0.945 -7.627 24.871 1.00 68.31 157 ASP A N 1
ATOM 1273 C CA . ASP A 1 157 ? -0.303 -6.624 24.008 1.00 68.31 157 ASP A CA 1
ATOM 1274 C C . ASP A 1 157 ? -1.262 -5.926 23.020 1.00 68.31 157 ASP A C 1
ATOM 1276 O O . ASP A 1 157 ? -0.857 -5.008 22.306 1.00 68.31 157 ASP A O 1
ATOM 1280 N N . TYR A 1 158 ? -2.534 -6.345 22.968 1.00 68.38 158 TYR A N 1
ATOM 1281 C CA . TYR A 1 158 ? -3.538 -5.875 21.995 1.00 68.38 158 TYR A CA 1
ATOM 1282 C C . TYR A 1 158 ? -4.797 -5.295 22.659 1.00 68.38 158 TYR A C 1
ATOM 1284 O O . TYR A 1 158 ? -5.895 -5.319 22.105 1.00 68.38 158 TYR A O 1
ATOM 1292 N N . ARG A 1 159 ? -4.658 -4.776 23.884 1.00 57.31 159 ARG A N 1
ATOM 1293 C CA . ARG A 1 159 ? -5.787 -4.278 24.693 1.00 57.31 159 ARG A CA 1
ATOM 1294 C C . ARG A 1 159 ? -6.426 -2.994 24.164 1.00 57.31 159 ARG A C 1
ATOM 1296 O O . ARG A 1 159 ? -7.521 -2.639 24.599 1.00 57.31 159 ARG A O 1
ATOM 1303 N N . ASP A 1 160 ? -5.787 -2.334 23.207 1.00 64.50 160 ASP A N 1
ATOM 1304 C CA . ASP A 1 160 ? -6.265 -1.081 22.656 1.00 64.50 160 ASP A CA 1
ATOM 1305 C C . ASP A 1 160 ? -6.861 -1.319 21.264 1.00 64.50 160 ASP A C 1
ATOM 1307 O O . ASP A 1 160 ? -6.206 -1.807 20.344 1.00 64.50 160 ASP A O 1
ATOM 1311 N N . LYS A 1 161 ? -8.141 -0.958 21.092 1.00 67.88 161 LYS A N 1
ATOM 1312 C CA . LYS A 1 161 ? -8.920 -0.997 19.829 1.00 67.88 161 LYS A CA 1
ATOM 1313 C C . LYS A 1 161 ? -8.343 -0.120 18.706 1.00 67.88 161 LYS A C 1
ATOM 1315 O O . LYS A 1 161 ? -9.080 0.305 17.817 1.00 67.88 161 LYS A O 1
ATOM 1320 N N . GLU A 1 162 ? -7.068 0.214 18.757 1.00 84.19 162 GLU A N 1
ATOM 1321 C CA . GLU A 1 162 ? -6.330 0.859 17.685 1.00 84.19 162 GLU A CA 1
ATOM 1322 C C . GLU A 1 162 ? -6.001 -0.133 16.565 1.00 84.19 162 GLU A C 1
ATOM 1324 O O . GLU A 1 162 ? -5.881 0.298 15.425 1.00 84.19 162 GLU A O 1
ATOM 1329 N N . ARG A 1 163 ? -5.920 -1.443 16.852 1.00 90.44 163 ARG A N 1
ATOM 1330 C CA . ARG A 1 163 ? -5.465 -2.436 15.868 1.00 90.44 163 ARG A CA 1
ATOM 1331 C C . ARG A 1 163 ? -6.587 -3.255 15.254 1.00 90.44 163 ARG A C 1
ATOM 1333 O O . ARG A 1 163 ? -7.409 -3.823 15.978 1.00 90.44 163 ARG A O 1
ATOM 1340 N N . ILE A 1 164 ? -6.569 -3.358 13.931 1.00 93.00 164 ILE A N 1
ATOM 1341 C CA . ILE A 1 164 ? -7.363 -4.338 13.190 1.00 93.00 164 ILE A CA 1
ATOM 1342 C C . ILE A 1 164 ? -6.442 -5.401 12.608 1.00 93.00 164 ILE A C 1
ATOM 1344 O O . ILE A 1 164 ? -5.325 -5.096 12.192 1.00 93.00 164 ILE A O 1
ATOM 1348 N N . VAL A 1 165 ? -6.916 -6.640 12.605 1.00 93.62 165 VAL A N 1
ATOM 1349 C CA . VAL A 1 165 ? -6.328 -7.727 11.830 1.00 93.62 165 VAL A CA 1
ATOM 1350 C C . VAL A 1 165 ? -7.147 -7.908 10.564 1.00 93.62 165 VAL A C 1
ATOM 1352 O O . VAL A 1 165 ? -8.376 -7.842 10.611 1.00 93.62 165 VAL A O 1
ATOM 1355 N N . ILE A 1 166 ? -6.462 -8.115 9.448 1.00 94.94 166 ILE A N 1
ATOM 1356 C CA . ILE A 1 166 ? -7.054 -8.456 8.160 1.00 94.94 166 ILE A CA 1
ATOM 1357 C C . ILE A 1 166 ? -6.391 -9.750 7.712 1.00 94.94 166 ILE A C 1
ATOM 1359 O O . ILE A 1 166 ? -5.171 -9.809 7.614 1.00 94.94 166 ILE A O 1
ATOM 1363 N N . ASP A 1 167 ? -7.190 -10.784 7.486 1.00 93.62 167 ASP A N 1
ATOM 1364 C CA . ASP A 1 167 ? -6.742 -12.056 6.929 1.00 93.62 167 ASP A CA 1
ATOM 1365 C C . ASP A 1 167 ? -7.335 -12.194 5.529 1.00 93.62 167 ASP A C 1
ATOM 1367 O O . ASP A 1 167 ? -8.552 -12.313 5.362 1.00 93.62 167 ASP A O 1
ATOM 1371 N N . GLU A 1 168 ? -6.486 -12.086 4.515 1.00 92.50 168 GLU A N 1
ATOM 1372 C CA . GLU A 1 168 ? -6.893 -11.876 3.132 1.00 92.50 168 GLU A CA 1
ATOM 1373 C C . GLU A 1 168 ? -6.164 -12.801 2.159 1.00 92.50 168 GLU A C 1
ATOM 1375 O O . GLU A 1 168 ? -5.104 -13.365 2.425 1.00 92.50 168 GLU A O 1
ATOM 1380 N N . ARG A 1 169 ? -6.764 -12.948 0.983 1.00 89.88 169 ARG A N 1
ATOM 1381 C CA . ARG A 1 169 ? -6.117 -13.463 -0.216 1.00 89.88 169 ARG A CA 1
ATOM 1382 C C . ARG A 1 169 ? -5.961 -12.319 -1.191 1.00 89.88 169 ARG A C 1
ATOM 1384 O O . ARG A 1 169 ? -6.892 -11.540 -1.392 1.00 89.88 169 ARG A O 1
ATOM 1391 N N . GLN A 1 170 ? -4.802 -12.264 -1.825 1.00 86.25 170 GLN A N 1
ATOM 1392 C CA . GLN A 1 170 ? -4.501 -11.288 -2.857 1.00 86.25 170 GLN A CA 1
ATOM 1393 C C . GLN A 1 170 ? -4.575 -11.940 -4.241 1.00 86.25 170 GLN A C 1
ATOM 1395 O O . GLN A 1 170 ? -4.259 -13.112 -4.420 1.00 86.25 170 GLN A O 1
ATOM 1400 N N . ARG A 1 171 ? -4.984 -11.161 -5.236 1.00 83.69 171 ARG A N 1
ATOM 1401 C CA . ARG A 1 171 ? -4.816 -11.441 -6.657 1.00 83.69 171 ARG A CA 1
ATOM 1402 C C . ARG A 1 171 ? -4.252 -10.198 -7.316 1.00 83.69 171 ARG A C 1
ATOM 1404 O O . ARG A 1 171 ? -4.790 -9.10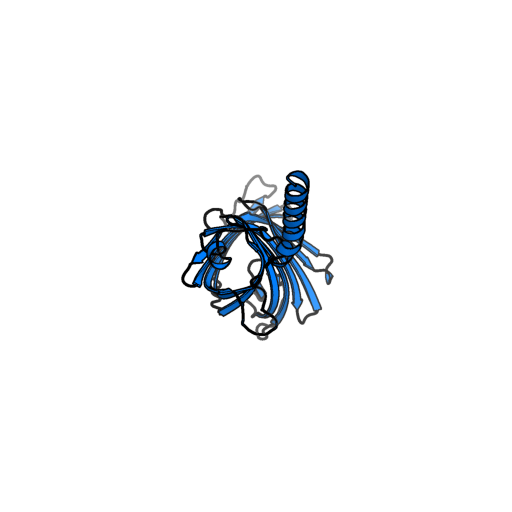7 -7.163 1.00 83.69 171 ARG A O 1
ATOM 1411 N N . GLU A 1 172 ? -3.209 -10.374 -8.107 1.00 82.19 172 GLU A N 1
ATOM 1412 C CA . GLU A 1 172 ? -2.563 -9.283 -8.824 1.00 82.19 172 GLU A CA 1
ATOM 1413 C C . GLU A 1 172 ? -2.671 -9.497 -10.336 1.00 82.19 172 GLU A C 1
ATOM 1415 O O . GLU A 1 172 ? -2.590 -10.612 -10.847 1.00 82.19 172 GLU A O 1
ATOM 1420 N N . ILE A 1 173 ? -2.916 -8.417 -11.070 1.00 81.94 173 ILE A N 1
ATOM 1421 C CA . ILE A 1 173 ? -2.960 -8.397 -12.527 1.00 81.94 173 ILE A CA 1
ATOM 1422 C C . ILE A 1 173 ? -2.038 -7.279 -12.993 1.00 81.94 173 ILE A C 1
ATOM 1424 O O . ILE A 1 173 ? -2.216 -6.113 -12.636 1.00 81.94 173 ILE A O 1
ATOM 1428 N N . PHE A 1 174 ? -1.091 -7.645 -13.848 1.00 80.62 174 PHE A N 1
ATOM 1429 C CA . PHE A 1 174 ? -0.091 -6.750 -14.400 1.00 80.62 174 PHE A CA 1
ATOM 1430 C C . PHE A 1 174 ? -0.163 -6.773 -15.929 1.00 80.62 174 PHE A C 1
ATOM 1432 O O . PHE A 1 174 ? -0.161 -7.821 -16.571 1.00 80.62 174 PHE A O 1
ATOM 1439 N N . ILE A 1 175 ? -0.254 -5.600 -16.547 1.00 81.12 175 ILE A N 1
ATOM 1440 C CA . ILE A 1 175 ? -0.250 -5.468 -18.004 1.00 81.12 175 ILE A CA 1
ATOM 1441 C C . ILE A 1 175 ? 0.858 -4.499 -18.382 1.00 81.12 175 ILE A C 1
ATOM 1443 O O . ILE A 1 175 ? 0.823 -3.342 -17.962 1.00 81.12 175 ILE A O 1
ATOM 1447 N N . LEU A 1 176 ? 1.805 -4.958 -19.201 1.00 81.50 176 LEU A N 1
ATOM 1448 C CA . LEU A 1 176 ? 2.884 -4.138 -19.735 1.00 81.50 176 LEU A CA 1
ATOM 1449 C C . LEU A 1 176 ? 2.709 -3.961 -21.242 1.00 81.50 176 LEU A C 1
ATOM 1451 O O . LEU A 1 176 ? 2.661 -4.920 -22.014 1.00 81.50 176 LEU A O 1
ATOM 1455 N N . ILE A 1 177 ? 2.622 -2.705 -21.658 1.00 79.88 177 ILE A N 1
ATOM 1456 C CA . ILE A 1 177 ? 2.551 -2.304 -23.058 1.00 79.88 177 ILE A CA 1
ATOM 1457 C C . ILE A 1 177 ? 3.836 -1.541 -23.362 1.00 79.88 177 ILE A C 1
ATOM 1459 O O . ILE A 1 177 ? 4.124 -0.546 -22.697 1.00 79.88 177 ILE A O 1
ATOM 1463 N N . ILE A 1 178 ? 4.604 -2.005 -24.348 1.00 79.12 178 ILE A N 1
ATOM 1464 C CA . ILE A 1 178 ? 5.839 -1.352 -24.792 1.00 79.12 178 ILE A CA 1
ATOM 1465 C C . ILE A 1 178 ? 5.639 -0.871 -26.227 1.00 79.12 178 ILE A C 1
ATOM 1467 O O . ILE A 1 178 ? 5.327 -1.661 -27.121 1.00 79.12 178 ILE A O 1
ATOM 1471 N N . THR A 1 179 ? 5.844 0.425 -26.440 1.00 78.12 179 THR A N 1
ATOM 1472 C CA . THR A 1 179 ? 5.822 1.065 -27.755 1.00 78.12 179 THR A CA 1
ATOM 1473 C C . THR A 1 179 ? 7.213 1.613 -28.046 1.00 78.12 179 THR A C 1
ATOM 1475 O O . THR A 1 179 ? 7.744 2.390 -27.256 1.00 78.12 179 THR A O 1
ATOM 1478 N N . VAL A 1 180 ? 7.809 1.211 -29.169 1.00 78.94 180 VAL A N 1
ATOM 1479 C CA . VAL A 1 180 ? 9.143 1.658 -29.591 1.00 78.94 180 VAL A CA 1
ATOM 1480 C C . VAL A 1 180 ? 8.998 2.408 -30.906 1.00 78.94 180 VAL A C 1
ATOM 1482 O O . VAL A 1 180 ? 8.415 1.887 -31.849 1.00 78.94 180 VAL A O 1
ATOM 1485 N N . THR A 1 181 ? 9.503 3.635 -30.963 1.00 78.50 181 THR A N 1
ATOM 1486 C CA . THR A 1 181 ? 9.536 4.469 -32.170 1.00 78.50 181 THR A CA 1
ATOM 1487 C C . THR A 1 181 ? 10.984 4.800 -32.489 1.00 78.50 181 THR A C 1
ATOM 1489 O O . THR A 1 181 ? 11.689 5.306 -31.620 1.00 78.50 181 THR A O 1
ATOM 1492 N N . THR A 1 182 ? 11.421 4.548 -33.720 1.00 75.50 182 THR A N 1
ATOM 1493 C CA . THR A 1 182 ? 12.779 4.870 -34.173 1.00 75.50 182 THR A CA 1
ATOM 1494 C C . THR A 1 182 ? 12.707 5.974 -35.220 1.00 75.50 182 THR A C 1
ATOM 1496 O O . THR A 1 182 ? 11.910 5.900 -36.154 1.00 75.50 182 THR A O 1
ATOM 1499 N N . VAL A 1 183 ? 13.527 7.008 -35.054 1.00 77.75 183 VAL A N 1
ATOM 1500 C CA . VAL A 1 183 ? 13.657 8.135 -35.981 1.00 77.75 183 VAL A CA 1
ATOM 1501 C C . VAL A 1 183 ? 15.072 8.113 -36.555 1.00 77.75 183 VAL A C 1
ATOM 1503 O O . VAL A 1 183 ? 16.035 8.092 -35.792 1.00 77.75 183 VAL A O 1
ATOM 1506 N N . THR A 1 184 ? 15.190 8.101 -37.882 1.00 75.62 184 THR A N 1
ATOM 1507 C CA . THR A 1 184 ? 16.462 8.148 -38.625 1.00 75.62 184 THR A CA 1
ATOM 1508 C C . THR A 1 184 ? 16.559 9.436 -39.447 1.00 75.62 184 THR A C 1
ATOM 1510 O O . THR A 1 184 ? 15.535 10.039 -39.758 1.00 75.62 184 THR A O 1
ATOM 1513 N N . ASP A 1 185 ? 17.777 9.857 -39.801 1.00 66.62 185 ASP A N 1
ATOM 1514 C CA . ASP A 1 185 ? 18.044 11.115 -40.528 1.00 66.62 185 ASP A CA 1
ATOM 1515 C C . ASP A 1 185 ? 17.487 11.166 -41.965 1.00 66.62 185 ASP A C 1
ATOM 1517 O O . ASP A 1 185 ? 17.239 12.246 -42.512 1.00 66.62 185 ASP A O 1
ATOM 1521 N N . GLU A 1 186 ? 17.231 10.015 -42.590 1.00 60.94 186 GLU A N 1
ATOM 1522 C CA . GLU A 1 186 ? 16.379 9.958 -43.776 1.00 60.94 186 GLU A CA 1
ATOM 1523 C C . GLU A 1 186 ? 14.924 10.096 -43.314 1.00 60.94 186 GLU A C 1
ATOM 1525 O O . GLU A 1 186 ? 14.497 9.342 -42.448 1.00 60.94 186 GLU A O 1
ATOM 1530 N N . LEU A 1 187 ? 14.187 11.062 -43.881 1.00 54.91 187 LEU A N 1
ATOM 1531 C CA . LEU A 1 187 ? 12.804 11.513 -43.593 1.00 54.91 187 LEU A CA 1
ATOM 1532 C C . LEU A 1 187 ? 11.701 10.433 -43.427 1.00 54.91 187 LEU A C 1
ATOM 1534 O O . LEU A 1 187 ? 10.522 10.774 -43.300 1.00 54.91 187 LEU A O 1
ATOM 1538 N N . ASP A 1 188 ? 12.059 9.158 -43.418 1.00 56.06 188 ASP A N 1
ATOM 1539 C CA . ASP A 1 188 ? 11.210 8.014 -43.162 1.00 56.06 188 ASP A CA 1
ATOM 1540 C C . ASP A 1 188 ? 11.063 7.788 -41.649 1.00 56.06 188 ASP A C 1
ATOM 1542 O O . ASP A 1 188 ? 11.879 7.154 -40.979 1.00 56.06 188 ASP A O 1
ATOM 1546 N N . LEU A 1 189 ? 9.956 8.288 -41.092 1.00 53.09 189 LEU A N 1
ATOM 1547 C CA . LEU A 1 189 ? 9.457 7.833 -39.796 1.00 53.09 189 LEU A CA 1
ATOM 1548 C C . LEU A 1 189 ? 9.072 6.352 -39.908 1.00 53.09 189 LEU A C 1
ATOM 1550 O O . LEU A 1 189 ? 7.938 6.019 -40.257 1.00 53.09 189 LEU A O 1
ATOM 1554 N N . ASN A 1 190 ? 9.997 5.456 -39.575 1.00 56.06 190 ASN A N 1
ATOM 1555 C CA . ASN A 1 190 ? 9.672 4.057 -39.335 1.00 56.06 190 ASN A CA 1
ATOM 1556 C C . ASN A 1 190 ? 9.015 3.933 -37.956 1.00 56.06 190 ASN A C 1
ATOM 1558 O O . ASN A 1 190 ? 9.643 3.607 -36.948 1.00 56.06 190 ASN A O 1
ATOM 1562 N N . ILE A 1 191 ? 7.709 4.206 -37.911 1.00 54.09 191 ILE A N 1
ATOM 1563 C CA . ILE A 1 191 ? 6.878 3.812 -36.776 1.00 54.09 191 ILE A CA 1
ATOM 1564 C C . ILE A 1 191 ? 6.805 2.286 -36.814 1.00 54.09 191 ILE A C 1
ATOM 1566 O O . ILE A 1 191 ? 6.059 1.709 -37.604 1.00 54.09 191 ILE A O 1
ATOM 1570 N N . HIS A 1 192 ? 7.600 1.618 -35.983 1.00 54.88 192 HIS A N 1
ATOM 1571 C CA . HIS A 1 192 ? 7.332 0.222 -35.686 1.00 54.88 192 HIS A CA 1
ATOM 1572 C C . HIS A 1 192 ? 6.039 0.153 -34.866 1.00 54.88 192 HIS A C 1
ATOM 1574 O O . HIS A 1 192 ? 5.890 0.847 -33.858 1.00 54.88 192 HIS A O 1
ATOM 1580 N N . ASP A 1 193 ? 5.085 -0.661 -35.328 1.00 54.84 193 ASP A N 1
ATOM 1581 C CA . ASP A 1 193 ? 3.887 -1.014 -34.563 1.00 54.84 193 ASP A CA 1
ATOM 1582 C C . ASP A 1 193 ? 4.279 -1.442 -33.132 1.00 54.84 193 ASP A C 1
ATOM 1584 O O . ASP A 1 193 ? 5.380 -1.970 -32.944 1.00 54.84 193 ASP A O 1
ATOM 1588 N N . PRO A 1 194 ? 3.419 -1.240 -32.109 1.00 53.19 194 PRO A N 1
ATOM 1589 C CA . PRO A 1 194 ? 3.725 -1.598 -30.724 1.00 53.19 194 PRO A CA 1
ATOM 1590 C C . PRO A 1 194 ? 4.255 -3.035 -30.640 1.00 53.19 194 PRO A C 1
ATOM 1592 O O . PRO A 1 194 ? 3.524 -4.001 -30.863 1.00 53.19 194 PRO A O 1
ATOM 1595 N N . ILE A 1 195 ? 5.552 -3.156 -30.338 1.00 56.88 195 ILE A N 1
ATOM 1596 C CA . ILE A 1 195 ? 6.341 -4.374 -30.572 1.00 56.88 195 ILE A CA 1
ATOM 1597 C C . ILE A 1 195 ? 5.895 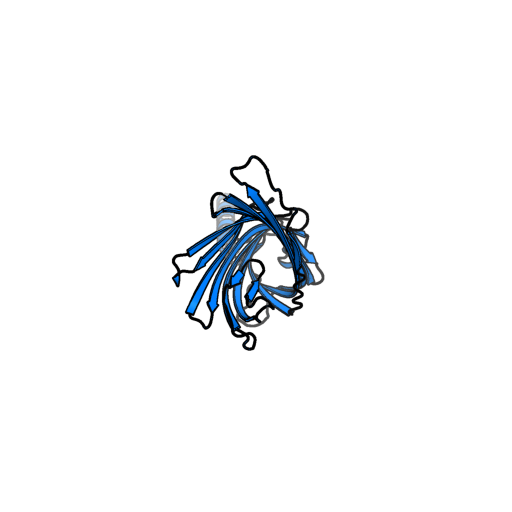-5.525 -29.658 1.00 56.88 195 ILE A C 1
ATOM 1599 O O . ILE A 1 195 ? 6.133 -6.693 -29.964 1.00 56.88 195 ILE A O 1
ATOM 1603 N N . LYS A 1 196 ? 5.203 -5.244 -28.545 1.00 55.25 196 LYS A N 1
ATOM 1604 C CA . LYS A 1 196 ? 4.692 -6.297 -27.662 1.00 55.25 196 LYS A CA 1
ATOM 1605 C C . LYS A 1 196 ? 3.608 -5.763 -26.727 1.00 55.25 196 LYS A C 1
ATOM 1607 O O . LYS A 1 196 ? 3.843 -4.834 -25.957 1.00 55.25 196 LYS A O 1
ATOM 1612 N N . THR A 1 197 ? 2.430 -6.386 -26.745 1.00 51.53 197 THR A N 1
ATOM 1613 C CA . THR A 1 197 ? 1.539 -6.367 -25.577 1.00 51.53 197 THR A CA 1
ATOM 1614 C C . THR A 1 197 ? 1.821 -7.641 -24.803 1.00 51.53 197 THR A C 1
ATOM 1616 O O . THR A 1 197 ? 1.365 -8.709 -25.208 1.00 51.53 197 THR A O 1
ATOM 1619 N N . ASP A 1 198 ? 2.595 -7.543 -23.727 1.00 56.88 198 ASP A N 1
ATOM 1620 C CA . ASP A 1 198 ? 2.805 -8.678 -22.838 1.00 56.88 198 ASP A CA 1
ATOM 1621 C C . ASP A 1 198 ? 1.790 -8.583 -21.692 1.00 56.88 198 ASP A C 1
ATOM 1623 O O . ASP A 1 198 ? 1.825 -7.675 -20.854 1.00 56.88 198 ASP A O 1
ATOM 1627 N N . LYS A 1 199 ? 0.805 -9.483 -21.708 1.00 52.78 199 LYS A N 1
ATOM 1628 C CA . LYS A 1 199 ? -0.164 -9.615 -20.617 1.00 52.78 199 LYS A CA 1
ATOM 1629 C C . LYS A 1 199 ? 0.350 -10.697 -19.689 1.00 52.78 199 LYS A C 1
ATOM 1631 O O . LYS A 1 199 ? 0.182 -11.880 -19.973 1.00 52.78 199 LYS A O 1
ATOM 1636 N N . GLN A 1 200 ? 0.953 -10.282 -18.585 1.00 58.06 200 GLN A N 1
ATOM 1637 C CA . GLN A 1 200 ? 1.486 -11.207 -17.598 1.00 58.06 200 GLN A CA 1
ATOM 1638 C C . GLN A 1 200 ? 0.501 -11.317 -16.439 1.00 58.06 200 GLN A C 1
ATOM 1640 O O . GLN A 1 200 ? 0.297 -10.392 -15.657 1.00 58.06 200 GLN A O 1
ATOM 1645 N N . TYR A 1 201 ? -0.145 -12.472 -16.343 1.00 53.12 201 TYR A N 1
ATOM 1646 C CA . TYR A 1 201 ? -1.022 -12.785 -15.226 1.00 53.12 201 TYR A CA 1
ATOM 1647 C C . TYR A 1 201 ? -0.187 -13.462 -14.145 1.00 53.12 201 TYR A C 1
ATOM 1649 O O . TYR A 1 201 ? -0.013 -14.678 -14.164 1.00 53.12 201 TYR A O 1
ATOM 1657 N N . ASN A 1 202 ? 0.352 -12.674 -13.220 1.00 53.47 202 ASN A N 1
ATOM 1658 C CA . ASN A 1 202 ? 1.024 -13.223 -12.049 1.00 53.47 202 ASN A CA 1
ATOM 1659 C C . ASN A 1 202 ? -0.035 -13.556 -10.995 1.00 53.47 202 ASN A C 1
ATOM 1661 O O . ASN A 1 202 ? -0.560 -12.675 -10.320 1.00 53.47 202 ASN A O 1
ATOM 1665 N N . TYR A 1 203 ? -0.391 -14.836 -10.898 1.00 51.59 203 TYR A N 1
ATOM 1666 C CA . TYR A 1 203 ? -1.346 -15.308 -9.904 1.00 51.59 203 TYR A CA 1
ATOM 1667 C C . TYR A 1 203 ? -0.620 -15.713 -8.627 1.00 51.59 203 TYR A C 1
ATOM 1669 O O . TYR A 1 203 ? -0.018 -16.782 -8.567 1.00 51.59 203 TYR A O 1
ATOM 1677 N N . TYR A 1 204 ? -0.714 -14.875 -7.601 1.00 58.81 204 TYR A N 1
ATOM 1678 C CA . TYR A 1 204 ? -0.242 -15.208 -6.264 1.00 58.81 204 TYR A CA 1
ATOM 1679 C C . TYR A 1 204 ? -1.427 -15.259 -5.305 1.00 58.81 204 TYR A C 1
ATOM 1681 O O . TYR A 1 204 ? -1.733 -14.271 -4.651 1.00 58.81 204 TYR A O 1
ATOM 1689 N N . GLU A 1 205 ? -2.097 -16.409 -5.207 1.00 61.59 205 GLU A N 1
ATOM 1690 C CA . GLU A 1 205 ? -3.008 -16.670 -4.085 1.00 61.59 205 GLU A CA 1
ATOM 1691 C C . GLU A 1 205 ? -2.180 -17.031 -2.853 1.00 61.59 205 GLU A C 1
ATOM 1693 O O . GLU A 1 205 ? -1.980 -18.201 -2.527 1.00 61.59 205 GLU A O 1
ATOM 1698 N N . MET A 1 206 ? -1.660 -16.012 -2.178 1.00 63.81 206 MET A N 1
ATOM 1699 C CA . MET A 1 206 ? -1.000 -16.199 -0.894 1.00 63.81 206 MET A CA 1
ATOM 1700 C C . MET A 1 206 ? -1.954 -15.742 0.210 1.00 63.81 206 MET A C 1
ATOM 1702 O O . MET A 1 206 ? -2.417 -14.599 0.157 1.00 63.81 206 MET A O 1
ATOM 1706 N N . PRO A 1 207 ? -2.307 -16.615 1.176 1.00 72.56 207 PRO A N 1
ATOM 1707 C CA . PRO A 1 207 ? -2.948 -16.148 2.392 1.00 72.56 207 PRO A CA 1
ATOM 1708 C C . PRO A 1 207 ? -1.993 -15.172 3.077 1.00 72.56 207 PRO A C 1
ATOM 1710 O O . PRO A 1 207 ? -0.811 -15.469 3.257 1.00 72.56 207 PRO A O 1
ATOM 1713 N N . HIS A 1 208 ? -2.504 -13.998 3.410 1.00 82.12 208 HIS A N 1
ATOM 1714 C CA . HIS A 1 208 ? -1.730 -12.905 3.959 1.00 82.12 208 HIS A CA 1
ATOM 1715 C C . HIS A 1 208 ? -2.496 -12.315 5.136 1.00 82.12 208 HIS A C 1
ATOM 1717 O O . HIS A 1 208 ? -3.649 -11.911 4.999 1.00 82.12 208 HIS A O 1
ATOM 1723 N N . THR A 1 209 ? -1.857 -12.285 6.303 1.00 88.75 209 THR A N 1
ATOM 1724 C CA . THR A 1 209 ? -2.428 -11.663 7.493 1.00 88.75 209 THR A CA 1
ATOM 1725 C C . THR A 1 209 ? -1.685 -10.372 7.788 1.00 88.75 209 THR A C 1
ATOM 1727 O O . THR A 1 209 ? -0.463 -10.355 7.927 1.00 88.75 209 THR A O 1
ATOM 1730 N N . GLU A 1 210 ? -2.432 -9.289 7.938 1.00 90.75 210 GLU A N 1
ATOM 1731 C CA . GLU A 1 210 ? -1.911 -7.959 8.207 1.00 90.75 210 GLU A CA 1
ATOM 1732 C C . GLU A 1 210 ? -2.486 -7.409 9.502 1.00 90.75 210 GLU A C 1
ATOM 1734 O O . GLU A 1 210 ? -3.644 -7.649 9.842 1.00 90.75 210 GLU A O 1
ATOM 1739 N N . ILE A 1 211 ? -1.685 -6.611 10.205 1.00 91.81 211 ILE A N 1
ATOM 1740 C CA . ILE A 1 211 ? -2.141 -5.861 11.372 1.00 91.81 211 ILE A CA 1
ATOM 1741 C C . ILE A 1 211 ? -1.962 -4.382 11.080 1.00 91.81 211 ILE A C 1
ATOM 1743 O O . ILE A 1 211 ? -0.850 -3.914 10.835 1.00 91.81 211 ILE A O 1
ATOM 1747 N N . TRP A 1 212 ? -3.065 -3.645 11.110 1.00 94.12 212 TRP A N 1
ATOM 1748 C CA . TRP A 1 212 ? -3.060 -2.203 10.909 1.00 94.12 212 TRP A CA 1
ATOM 1749 C C . TRP A 1 212 ? -3.258 -1.505 12.241 1.00 94.12 212 TRP A C 1
ATOM 1751 O O . TRP A 1 212 ? -4.155 -1.863 13.002 1.00 94.12 212 TRP A O 1
ATOM 1761 N N . THR A 1 213 ? -2.472 -0.464 12.489 1.00 93.25 213 THR A N 1
ATOM 1762 C CA . THR A 1 213 ? -2.648 0.453 13.615 1.00 93.25 213 THR A CA 1
ATOM 1763 C C . THR A 1 213 ? -3.353 1.709 13.121 1.00 93.25 213 THR A C 1
ATOM 1765 O O . THR A 1 213 ? -2.810 2.470 12.324 1.00 93.25 213 THR A O 1
ATOM 1768 N N . LEU A 1 214 ? -4.575 1.931 13.592 1.00 94.12 214 LEU A N 1
ATOM 1769 C CA . LEU A 1 214 ? -5.426 3.056 13.222 1.00 94.12 214 LEU A CA 1
ATOM 1770 C C . LEU A 1 214 ? -5.235 4.210 14.215 1.00 94.12 214 LEU A C 1
ATOM 1772 O O . LEU A 1 214 ? -5.881 4.237 15.271 1.00 94.12 214 LEU A O 1
ATOM 1776 N N . SER A 1 215 ? -4.383 5.175 13.861 1.00 92.38 215 SER A N 1
ATOM 1777 C CA . SER A 1 215 ? -4.133 6.376 14.671 1.00 92.38 215 SER A CA 1
ATOM 1778 C C . SER A 1 215 ? -5.364 7.281 14.765 1.00 92.38 215 SER A C 1
ATOM 1780 O O . SER A 1 215 ? -5.585 7.919 15.797 1.00 92.38 215 SER A O 1
ATOM 1782 N N . ARG A 1 216 ? -6.200 7.285 13.718 1.00 92.69 216 ARG A N 1
ATOM 1783 C CA . ARG A 1 216 ? -7.457 8.033 13.657 1.00 92.69 216 ARG A CA 1
ATOM 1784 C C . ARG A 1 216 ? -8.529 7.248 12.923 1.00 92.69 216 ARG A C 1
ATOM 1786 O O . ARG A 1 216 ? -8.313 6.751 11.824 1.00 92.69 216 ARG A O 1
ATOM 1793 N N . LEU A 1 217 ? -9.718 7.207 13.506 1.00 93.94 217 LEU A N 1
ATOM 1794 C CA . LEU A 1 217 ? -10.903 6.663 12.859 1.00 93.94 217 LEU A CA 1
ATOM 1795 C C . LEU A 1 217 ? -12.090 7.597 13.096 1.00 93.94 217 LEU A C 1
ATOM 1797 O O . LEU A 1 217 ? -12.821 7.442 14.068 1.00 93.94 217 LEU A O 1
ATOM 1801 N N . ALA A 1 218 ? -12.274 8.607 12.256 1.00 92.75 218 ALA A N 1
ATOM 1802 C CA . ALA A 1 218 ? -13.459 9.461 12.263 1.00 92.75 218 ALA A CA 1
ATOM 1803 C C . ALA A 1 218 ? -14.653 8.766 11.578 1.00 92.75 218 ALA A C 1
ATOM 1805 O O . ALA A 1 218 ? -14.601 7.575 11.289 1.00 92.75 218 ALA A O 1
ATOM 1806 N N . ASN A 1 219 ? -15.765 9.481 11.393 1.00 91.25 219 ASN A N 1
ATOM 1807 C CA . ASN A 1 219 ? -16.912 8.924 10.666 1.00 91.25 219 ASN A CA 1
ATOM 1808 C C . ASN A 1 219 ? -16.678 8.900 9.148 1.00 91.25 219 ASN A C 1
ATOM 1810 O O . ASN A 1 219 ? -17.337 8.137 8.466 1.00 91.25 219 ASN A O 1
ATOM 1814 N N . ASP A 1 220 ? -15.790 9.753 8.644 1.00 93.81 220 ASP A N 1
ATOM 1815 C CA . ASP A 1 220 ? -15.543 10.014 7.223 1.00 93.81 220 ASP A CA 1
ATOM 1816 C C . ASP A 1 220 ? -14.053 9.948 6.853 1.00 93.81 220 ASP A C 1
ATOM 1818 O O . ASP A 1 220 ? -13.690 10.176 5.704 1.00 93.81 220 ASP A O 1
ATOM 1822 N N . GLU A 1 221 ? -13.177 9.653 7.816 1.00 95.81 221 GLU A N 1
ATOM 1823 C CA . GLU A 1 221 ? -11.728 9.618 7.621 1.00 95.81 221 GLU A CA 1
ATOM 1824 C C . GLU A 1 221 ? -11.091 8.511 8.463 1.00 95.81 221 GLU A C 1
ATOM 1826 O O . GLU A 1 221 ? -11.313 8.424 9.674 1.00 95.81 221 GLU A O 1
ATOM 1831 N N . MET A 1 222 ? -10.259 7.693 7.829 1.00 96.06 222 MET A N 1
ATOM 1832 C CA . MET A 1 222 ? -9.470 6.650 8.472 1.00 96.06 222 MET A CA 1
ATOM 1833 C C . MET A 1 222 ? -7.997 6.902 8.173 1.00 96.06 222 MET A C 1
ATOM 1835 O O . MET A 1 222 ? -7.608 7.005 7.014 1.00 96.06 222 MET A O 1
ATOM 1839 N N . VAL A 1 223 ? -7.180 6.977 9.219 1.00 96.62 223 VAL A N 1
ATOM 1840 C CA . VAL A 1 223 ? -5.725 7.094 9.115 1.00 96.62 223 VAL A CA 1
ATOM 1841 C C . VAL A 1 223 ? -5.109 5.930 9.860 1.00 96.62 223 VAL A C 1
ATOM 1843 O O . VAL A 1 223 ? -5.441 5.669 11.022 1.00 96.62 223 VAL A O 1
ATOM 1846 N N . GLY A 1 224 ? -4.202 5.235 9.192 1.00 95.56 224 GLY A N 1
ATOM 1847 C CA . GLY A 1 224 ? -3.509 4.118 9.794 1.00 95.56 224 GLY A CA 1
ATOM 1848 C C . GLY A 1 224 ? -2.152 3.857 9.177 1.00 95.56 224 GLY A C 1
ATOM 1849 O O . GLY A 1 224 ? -1.710 4.525 8.241 1.00 95.56 224 GLY A O 1
ATOM 1850 N N . ASN A 1 225 ? -1.468 2.899 9.779 1.00 95.56 225 ASN A N 1
ATOM 1851 C CA . ASN A 1 225 ? -0.171 2.426 9.343 1.00 95.56 225 ASN A CA 1
ATOM 1852 C C . ASN A 1 225 ? -0.025 0.929 9.615 1.00 95.56 225 ASN A C 1
ATOM 1854 O O . ASN A 1 225 ? -0.748 0.364 10.438 1.00 95.56 225 ASN A O 1
ATOM 1858 N N . ARG A 1 226 ? 0.930 0.296 8.940 1.00 93.44 226 ARG A N 1
ATOM 1859 C CA . ARG A 1 226 ? 1.368 -1.070 9.236 1.00 93.44 226 ARG A CA 1
ATOM 1860 C C . ARG A 1 226 ? 2.865 -1.212 9.004 1.00 93.44 226 ARG A C 1
ATOM 1862 O O . ARG A 1 226 ? 3.440 -0.495 8.184 1.00 93.44 226 ARG A O 1
ATOM 1869 N N . SER A 1 227 ? 3.480 -2.157 9.700 1.00 91.12 227 SER A N 1
ATOM 1870 C CA . SER A 1 227 ? 4.855 -2.567 9.423 1.00 91.12 227 SER A CA 1
ATOM 1871 C C . SER A 1 227 ? 4.861 -3.681 8.386 1.00 91.12 227 SER A C 1
ATOM 1873 O O . SER A 1 227 ? 3.998 -4.556 8.402 1.00 91.12 227 SER A O 1
ATOM 1875 N N . LEU A 1 228 ? 5.854 -3.654 7.509 1.00 89.12 228 LEU A N 1
ATOM 1876 C CA . LEU A 1 228 ? 6.153 -4.724 6.572 1.00 89.12 228 LEU A CA 1
ATOM 1877 C C . LEU A 1 228 ? 7.364 -5.478 7.110 1.00 89.12 228 LEU A C 1
ATOM 1879 O O . LEU A 1 228 ? 8.389 -4.869 7.418 1.00 89.12 228 LEU A O 1
ATOM 1883 N N . ASN A 1 229 ? 7.225 -6.787 7.264 1.00 86.94 229 ASN A N 1
ATOM 1884 C CA . ASN A 1 229 ? 8.331 -7.673 7.588 1.00 86.94 229 ASN A CA 1
ATOM 1885 C C . ASN A 1 229 ? 8.001 -9.058 7.042 1.00 86.94 229 ASN A C 1
ATOM 1887 O O . ASN A 1 229 ? 7.208 -9.785 7.643 1.00 86.94 229 ASN A O 1
ATOM 1891 N N . ALA A 1 230 ? 8.542 -9.375 5.875 1.00 83.44 230 ALA A N 1
ATOM 1892 C CA . ALA A 1 230 ? 8.280 -10.632 5.200 1.00 83.44 230 ALA A CA 1
ATOM 1893 C C . ALA A 1 230 ? 9.530 -11.115 4.467 1.00 83.44 230 ALA A C 1
ATOM 1895 O O . ALA A 1 230 ? 10.281 -10.318 3.906 1.00 83.44 230 ALA A O 1
ATOM 1896 N N . GLU A 1 231 ? 9.720 -12.429 4.461 1.00 82.56 231 GLU A N 1
ATOM 1897 C CA . GLU A 1 231 ? 10.678 -13.106 3.595 1.00 82.56 231 GLU A CA 1
ATOM 1898 C C . GLU A 1 231 ? 9.919 -13.730 2.430 1.00 82.56 231 GLU A C 1
ATOM 1900 O O . GLU A 1 231 ? 8.869 -14.350 2.618 1.00 82.56 231 GLU A O 1
ATOM 1905 N N . TYR A 1 232 ? 10.455 -13.560 1.227 1.00 79.56 232 TYR A N 1
ATOM 1906 C CA . TYR A 1 232 ? 9.894 -14.135 0.015 1.00 79.56 232 TYR A CA 1
ATOM 1907 C C . TYR A 1 232 ? 10.951 -14.953 -0.703 1.00 79.56 232 TYR A C 1
ATOM 1909 O O . TYR A 1 232 ? 12.068 -14.484 -0.908 1.00 79.56 232 TYR A O 1
ATOM 1917 N N . ASP A 1 233 ? 10.565 -16.138 -1.157 1.00 76.69 233 ASP A N 1
ATOM 1918 C CA . ASP A 1 233 ? 11.352 -16.899 -2.115 1.00 76.69 233 ASP A CA 1
ATOM 1919 C C . ASP A 1 233 ? 10.915 -16.503 -3.526 1.00 76.69 233 ASP A C 1
ATOM 1921 O O . ASP A 1 233 ? 9.793 -16.786 -3.954 1.00 76.69 233 ASP A O 1
ATOM 1925 N N . ILE A 1 234 ? 11.799 -15.821 -4.251 1.00 74.75 234 ILE A N 1
ATOM 1926 C CA . ILE A 1 234 ? 11.591 -15.450 -5.649 1.00 74.75 234 ILE A CA 1
ATOM 1927 C C . ILE A 1 234 ? 12.336 -16.408 -6.567 1.00 74.75 234 ILE A C 1
ATOM 1929 O O . ILE A 1 234 ? 13.515 -16.713 -6.388 1.00 74.75 234 ILE A O 1
ATOM 1933 N N . PHE A 1 235 ? 11.632 -16.866 -7.594 1.00 71.56 235 PHE A N 1
ATOM 1934 C CA . PHE A 1 235 ? 12.180 -17.748 -8.614 1.00 71.56 235 PHE A CA 1
ATOM 1935 C C . PHE A 1 235 ? 12.506 -16.941 -9.874 1.00 71.56 235 PHE A C 1
ATOM 1937 O O . PHE A 1 235 ? 11.765 -16.006 -10.202 1.00 71.56 235 PHE A O 1
ATOM 1944 N N . PRO A 1 236 ? 13.608 -17.271 -10.569 1.00 68.44 236 PRO A N 1
ATOM 1945 C CA . PRO A 1 236 ? 13.959 -16.594 -11.805 1.00 68.44 236 PRO A CA 1
ATOM 1946 C C . PRO A 1 236 ? 12.891 -16.853 -12.871 1.00 68.44 236 PRO A C 1
ATOM 1948 O O . PRO A 1 236 ? 12.286 -17.925 -12.946 1.00 68.44 236 PRO A O 1
ATOM 1951 N N . ARG A 1 237 ? 12.657 -15.848 -13.708 1.00 66.38 237 ARG A N 1
ATOM 1952 C CA . ARG A 1 237 ? 11.840 -15.957 -14.918 1.00 66.38 237 ARG A CA 1
ATOM 1953 C C . ARG A 1 237 ? 12.631 -16.656 -16.026 1.00 66.38 237 ARG A C 1
ATOM 1955 O O . ARG A 1 237 ? 13.848 -16.770 -15.944 1.00 66.38 237 ARG A O 1
ATOM 1962 N N . GLU A 1 238 ? 11.949 -17.043 -17.108 1.00 66.94 238 GLU A N 1
ATOM 1963 C CA . GLU A 1 238 ? 12.596 -17.613 -18.308 1.00 66.94 238 GLU A CA 1
ATOM 1964 C C . GLU A 1 238 ? 13.645 -16.676 -18.940 1.00 66.94 238 GLU A C 1
ATOM 1966 O O . GLU A 1 238 ? 14.523 -17.136 -19.661 1.00 66.94 238 GLU A O 1
ATOM 1971 N N . ASP A 1 239 ? 13.568 -15.366 -18.683 1.00 62.69 239 ASP A N 1
ATOM 1972 C CA . ASP A 1 239 ? 14.553 -14.373 -19.132 1.00 62.69 239 ASP A CA 1
ATOM 1973 C C . ASP A 1 239 ? 15.679 -14.114 -18.109 1.00 62.69 239 ASP A C 1
ATOM 1975 O O . ASP A 1 239 ? 16.493 -13.209 -18.297 1.00 62.69 239 ASP A O 1
ATOM 1979 N N . GLY A 1 240 ? 15.722 -14.893 -17.023 1.00 63.56 240 GLY A N 1
ATOM 1980 C CA . GLY A 1 240 ? 16.705 -14.790 -15.947 1.00 63.56 240 GLY A CA 1
ATOM 1981 C C . GLY A 1 240 ? 16.454 -13.657 -14.950 1.00 63.56 240 GLY A C 1
ATOM 1982 O O . GLY A 1 240 ? 17.231 -13.514 -14.011 1.00 63.56 240 GLY A O 1
ATOM 1983 N N . THR A 1 241 ? 15.396 -12.854 -15.118 1.00 66.00 241 THR A N 1
ATOM 1984 C CA . THR A 1 241 ? 15.071 -11.755 -14.195 1.00 66.00 241 THR A CA 1
ATOM 1985 C C . THR A 1 241 ? 14.241 -12.228 -13.002 1.00 66.00 241 THR A C 1
ATOM 1987 O O . THR A 1 241 ? 13.568 -13.255 -13.066 1.00 66.00 241 THR A O 1
ATOM 1990 N N . TYR A 1 242 ? 14.242 -11.462 -11.907 1.00 64.44 242 TYR A N 1
ATOM 1991 C CA . TYR A 1 242 ? 13.408 -11.729 -10.735 1.00 64.44 242 TYR A CA 1
ATOM 1992 C C . TYR A 1 242 ? 12.373 -10.613 -10.550 1.00 64.44 242 TYR A C 1
ATOM 1994 O O . TYR A 1 242 ? 12.675 -9.424 -10.663 1.00 64.44 242 TYR A O 1
ATOM 2002 N N . THR A 1 243 ? 11.125 -10.975 -10.254 1.00 63.66 243 THR A N 1
ATOM 2003 C CA . THR A 1 243 ? 10.057 -10.009 -9.949 1.00 63.66 243 THR A CA 1
ATOM 2004 C C . THR A 1 243 ? 9.408 -10.386 -8.628 1.00 63.66 243 THR A C 1
ATOM 2006 O O . THR A 1 243 ? 8.798 -11.446 -8.532 1.00 63.66 243 THR A O 1
ATOM 2009 N N . LEU A 1 244 ? 9.558 -9.520 -7.625 1.00 59.56 244 LEU A N 1
ATOM 2010 C CA . LEU A 1 244 ? 8.992 -9.719 -6.292 1.00 59.56 244 LEU A CA 1
ATOM 2011 C C . LEU A 1 244 ? 7.592 -9.096 -6.192 1.00 59.56 244 LEU A C 1
ATOM 2013 O O . LEU A 1 244 ? 6.647 -9.761 -5.785 1.00 59.56 244 LEU A O 1
ATOM 2017 N N . PHE A 1 245 ? 7.458 -7.847 -6.648 1.00 61.00 245 PHE A N 1
ATOM 2018 C CA . PHE A 1 245 ? 6.190 -7.121 -6.772 1.00 61.00 245 PHE A CA 1
ATOM 2019 C C . PHE A 1 245 ? 6.194 -6.264 -8.048 1.00 61.00 245 PHE A C 1
ATOM 2021 O O . PHE A 1 245 ? 7.255 -5.965 -8.597 1.00 61.00 245 PHE A O 1
ATOM 2028 N N . HIS A 1 246 ? 5.031 -5.817 -8.534 1.00 54.50 246 HIS A N 1
ATOM 2029 C CA . HIS A 1 246 ? 4.940 -4.947 -9.722 1.00 54.50 246 HIS A CA 1
ATOM 2030 C C . HIS A 1 246 ? 5.727 -3.620 -9.619 1.00 54.50 246 HIS A C 1
ATOM 2032 O O . HIS A 1 246 ? 5.991 -2.966 -10.630 1.00 54.50 246 HIS A O 1
ATOM 2038 N N . ASP A 1 247 ? 6.010 -3.161 -8.399 1.00 54.03 247 ASP A N 1
ATOM 2039 C CA . ASP A 1 247 ? 6.689 -1.914 -8.037 1.00 54.03 247 ASP A CA 1
ATOM 2040 C C . ASP A 1 247 ? 8.153 -2.177 -7.680 1.00 54.03 247 ASP A C 1
ATOM 2042 O O . ASP A 1 247 ? 8.939 -1.240 -7.575 1.00 54.03 247 ASP A O 1
ATOM 2046 N N . ILE A 1 248 ? 8.528 -3.454 -7.568 1.00 56.06 248 ILE A N 1
ATOM 2047 C CA . ILE A 1 248 ? 9.831 -3.910 -7.115 1.00 56.06 248 ILE A CA 1
ATOM 2048 C C . ILE A 1 248 ? 10.352 -4.953 -8.106 1.00 56.06 248 ILE A C 1
ATOM 2050 O O . ILE A 1 248 ? 10.107 -6.159 -8.000 1.00 56.06 248 ILE A O 1
ATOM 2054 N N . SER A 1 249 ? 11.108 -4.466 -9.085 1.00 54.84 249 SER A N 1
ATOM 2055 C CA . SER A 1 249 ? 11.884 -5.312 -9.993 1.00 54.84 249 SER A CA 1
ATOM 2056 C C . SER A 1 249 ? 13.324 -5.376 -9.507 1.00 54.84 249 SER A C 1
ATOM 2058 O O . SER A 1 249 ? 13.978 -4.341 -9.381 1.00 54.84 249 SER A O 1
ATOM 2060 N N . ILE A 1 250 ? 13.816 -6.589 -9.267 1.00 56.72 250 ILE A N 1
ATOM 2061 C CA . ILE A 1 250 ? 15.210 -6.828 -8.907 1.00 56.72 250 ILE A CA 1
ATOM 2062 C C . ILE A 1 250 ? 15.909 -7.313 -10.173 1.00 56.72 250 ILE A C 1
ATOM 2064 O O . ILE A 1 250 ? 15.649 -8.410 -10.669 1.00 56.72 250 ILE A O 1
ATOM 2068 N N . ASN A 1 251 ? 16.803 -6.486 -10.707 1.00 50.66 251 ASN A N 1
ATOM 2069 C CA . ASN A 1 251 ? 17.667 -6.905 -11.801 1.00 50.66 251 ASN A CA 1
ATOM 2070 C C . ASN A 1 251 ? 18.812 -7.735 -11.216 1.00 50.66 251 ASN A C 1
ATOM 2072 O O . ASN A 1 251 ? 19.750 -7.186 -10.643 1.00 50.66 251 ASN A O 1
ATOM 2076 N N . GLY A 1 252 ? 18.734 -9.052 -11.365 1.00 53.00 252 GLY A N 1
ATOM 2077 C CA . GLY A 1 252 ? 19.826 -9.974 -11.076 1.00 53.00 252 GLY A CA 1
ATOM 2078 C C . GLY A 1 252 ? 19.880 -11.035 -12.164 1.00 53.00 252 GLY A C 1
ATOM 2079 O O . GLY A 1 252 ? 18.833 -11.508 -12.587 1.00 53.00 252 GLY A O 1
ATOM 2080 N N . TYR A 1 253 ? 21.080 -11.383 -12.627 1.00 52.19 253 TYR A N 1
ATOM 2081 C CA . TYR A 1 253 ? 21.299 -12.568 -13.457 1.00 52.19 253 TYR A CA 1
ATOM 2082 C C . TYR A 1 253 ? 21.607 -13.727 -12.511 1.00 52.19 253 TYR A C 1
ATOM 2084 O O . TYR A 1 253 ? 22.724 -13.831 -12.001 1.00 52.19 253 TYR A O 1
ATOM 2092 N N . GLY A 1 254 ? 20.594 -14.533 -12.204 1.00 53.06 254 GLY A N 1
ATOM 2093 C CA . GLY A 1 254 ? 20.746 -15.732 -11.383 1.00 53.06 254 GLY A CA 1
ATOM 2094 C C . GLY A 1 254 ? 20.954 -16.983 -12.231 1.00 53.06 254 GLY A C 1
ATOM 2095 O O . GLY A 1 254 ? 20.514 -17.043 -13.376 1.00 53.06 254 GLY A O 1
ATOM 2096 N N . ASP A 1 255 ? 21.624 -17.984 -11.662 1.00 57.28 255 ASP A N 1
ATOM 2097 C CA . ASP A 1 255 ? 21.609 -19.346 -12.202 1.00 57.28 255 ASP A CA 1
ATOM 2098 C C . ASP A 1 255 ? 20.178 -19.898 -12.066 1.00 57.28 255 ASP A C 1
ATOM 2100 O O . ASP A 1 255 ? 19.597 -19.834 -10.977 1.00 57.28 255 ASP A O 1
ATOM 2104 N N . GLU A 1 256 ? 19.598 -20.404 -13.159 1.00 55.91 256 GLU A N 1
ATOM 2105 C CA . GLU A 1 256 ? 18.169 -20.752 -13.299 1.00 55.91 256 GLU A CA 1
ATOM 2106 C C . GLU A 1 256 ? 17.667 -21.765 -12.247 1.00 55.91 256 GLU A C 1
ATOM 2108 O O . GLU A 1 256 ? 16.462 -21.956 -12.085 1.00 55.91 256 GLU A O 1
ATOM 2113 N N . SER A 1 257 ? 18.570 -22.417 -11.505 1.00 56.75 257 SER A N 1
ATOM 2114 C CA . SER A 1 257 ? 18.242 -23.465 -10.538 1.00 56.75 257 SER A CA 1
ATOM 2115 C C . SER A 1 257 ? 18.059 -23.010 -9.087 1.00 56.75 257 SER A C 1
ATOM 2117 O O . SER A 1 257 ? 17.575 -23.810 -8.286 1.00 56.75 257 SER A O 1
ATOM 2119 N N . ASN A 1 258 ? 18.446 -21.784 -8.712 1.00 65.38 258 ASN A N 1
ATOM 2120 C CA . ASN A 1 258 ? 18.427 -21.355 -7.308 1.00 65.38 258 ASN A CA 1
ATOM 2121 C C . ASN A 1 258 ? 17.420 -20.217 -7.089 1.00 65.38 258 ASN A C 1
ATOM 2123 O O . ASN A 1 258 ? 17.583 -19.109 -7.602 1.00 65.38 258 ASN A O 1
ATOM 2127 N N . GLY A 1 259 ? 16.375 -20.497 -6.303 1.00 67.81 259 GLY A N 1
ATOM 2128 C CA . GLY A 1 259 ? 15.506 -19.453 -5.760 1.00 67.81 259 GLY A CA 1
ATOM 2129 C C . GLY A 1 259 ? 16.324 -18.461 -4.931 1.00 67.81 259 GLY A C 1
ATOM 2130 O O . GLY A 1 259 ? 17.292 -18.843 -4.271 1.00 67.81 259 GLY A O 1
ATOM 2131 N N . LEU A 1 260 ? 15.958 -17.186 -4.997 1.00 76.00 260 LEU A N 1
ATOM 2132 C CA . LEU A 1 260 ? 16.550 -16.129 -4.190 1.00 76.00 260 LEU A CA 1
ATOM 2133 C C . LEU A 1 260 ? 15.579 -15.811 -3.051 1.00 76.00 260 LEU A C 1
ATOM 2135 O O . LEU A 1 260 ? 14.438 -15.437 -3.297 1.00 76.00 260 LEU A O 1
ATOM 2139 N N . THR A 1 261 ? 16.025 -15.949 -1.806 1.00 80.06 261 THR A N 1
ATOM 2140 C CA . THR A 1 261 ? 15.262 -15.450 -0.658 1.00 80.06 261 THR A CA 1
ATOM 2141 C C . THR A 1 261 ? 15.571 -13.968 -0.479 1.00 80.06 261 THR A C 1
ATOM 2143 O O . THR A 1 261 ? 16.740 -13.570 -0.450 1.00 80.06 261 THR A O 1
ATOM 2146 N N . VAL A 1 262 ? 14.527 -13.152 -0.373 1.00 82.19 262 VAL A N 1
ATOM 2147 C CA . VAL A 1 262 ? 14.631 -11.709 -0.152 1.00 82.19 262 VAL A CA 1
ATOM 2148 C C . VAL A 1 262 ? 13.882 -11.313 1.102 1.00 82.19 262 VAL A C 1
ATOM 2150 O O . VAL A 1 262 ? 12.750 -11.742 1.328 1.00 82.19 262 VAL A O 1
ATOM 2153 N N . GLU A 1 263 ? 14.521 -10.478 1.912 1.00 85.69 263 GLU A N 1
ATOM 2154 C CA . GLU A 1 263 ? 13.900 -9.891 3.090 1.00 85.69 263 GLU A CA 1
ATOM 2155 C C . GLU A 1 263 ? 13.337 -8.519 2.718 1.00 85.69 263 GLU A C 1
ATOM 2157 O O . GLU A 1 263 ? 14.056 -7.664 2.195 1.00 85.69 263 GLU A O 1
ATOM 2162 N N . VAL A 1 264 ? 12.050 -8.310 2.993 1.00 86.81 264 VAL A N 1
ATOM 2163 C CA . VAL A 1 264 ? 11.356 -7.038 2.792 1.00 86.81 264 VAL A CA 1
ATOM 2164 C C . VAL A 1 264 ? 10.973 -6.478 4.148 1.00 86.81 264 VAL A C 1
ATOM 2166 O O . VAL A 1 264 ? 10.110 -7.020 4.845 1.00 86.81 264 VAL A O 1
ATOM 2169 N N . LYS A 1 265 ? 11.583 -5.350 4.499 1.00 91.12 265 LYS A N 1
ATOM 2170 C CA . LYS A 1 265 ? 11.249 -4.565 5.688 1.00 91.12 265 LYS A CA 1
ATOM 2171 C C . LYS A 1 265 ? 10.669 -3.236 5.270 1.00 91.12 265 LYS A C 1
ATOM 2173 O O . LYS A 1 265 ? 11.011 -2.707 4.222 1.00 91.12 265 LYS A O 1
ATOM 2178 N N . GLY A 1 266 ? 9.779 -2.676 6.072 1.00 92.75 266 GLY A N 1
ATOM 2179 C CA . GLY A 1 266 ? 9.210 -1.393 5.707 1.00 92.75 266 GLY A CA 1
ATOM 2180 C C . GLY A 1 266 ? 8.063 -0.933 6.571 1.00 92.75 266 GLY A C 1
ATOM 2181 O O . GLY A 1 266 ? 7.714 -1.534 7.587 1.00 92.75 266 GLY A O 1
ATOM 2182 N N . THR A 1 267 ? 7.452 0.155 6.126 1.00 94.00 267 THR A N 1
ATOM 2183 C CA . THR A 1 267 ? 6.234 0.695 6.719 1.00 94.00 267 THR A CA 1
ATOM 2184 C C . THR A 1 267 ? 5.307 1.185 5.629 1.00 94.00 267 THR A C 1
ATOM 2186 O O . THR A 1 267 ? 5.749 1.673 4.589 1.00 94.00 267 THR A O 1
ATOM 2189 N N . GLU A 1 268 ? 4.014 1.083 5.892 1.00 95.06 268 GLU A N 1
ATOM 2190 C CA . GLU A 1 268 ? 2.992 1.735 5.094 1.00 95.06 268 GLU A CA 1
ATOM 2191 C C . GLU A 1 268 ? 2.183 2.683 5.958 1.00 95.06 268 GLU A C 1
ATOM 2193 O O . GLU A 1 268 ? 1.911 2.398 7.126 1.00 95.06 268 GLU A O 1
ATOM 2198 N N . LYS A 1 269 ? 1.771 3.793 5.363 1.00 96.62 269 LYS A N 1
ATOM 2199 C CA . LYS A 1 269 ? 0.821 4.753 5.908 1.00 96.62 269 LYS A CA 1
ATOM 2200 C C . LYS A 1 269 ? -0.273 4.965 4.884 1.00 96.62 269 LYS A C 1
ATOM 2202 O O . LYS A 1 269 ? -0.003 5.002 3.688 1.00 96.62 269 LYS A O 1
ATOM 2207 N N . PHE A 1 270 ? -1.498 5.112 5.358 1.00 95.56 270 PHE A N 1
ATOM 2208 C CA . PHE A 1 270 ? -2.647 5.294 4.488 1.00 95.56 270 PHE A CA 1
ATOM 2209 C C . PHE A 1 270 ? -3.667 6.240 5.104 1.00 95.56 270 PHE A C 1
ATOM 2211 O O . PHE A 1 270 ? -3.850 6.293 6.326 1.00 95.56 270 PHE A O 1
ATOM 2218 N N . ILE A 1 271 ? -4.356 6.959 4.224 1.00 95.38 271 ILE A N 1
ATOM 2219 C CA . ILE A 1 271 ? -5.493 7.812 4.539 1.00 95.38 271 ILE A CA 1
ATOM 2220 C C . ILE A 1 271 ? -6.631 7.427 3.605 1.00 95.38 271 ILE A C 1
ATOM 2222 O O . ILE A 1 271 ? -6.502 7.526 2.384 1.00 95.38 271 ILE A O 1
ATOM 2226 N N . TYR A 1 272 ? -7.760 7.036 4.185 1.00 94.88 272 TYR A N 1
ATOM 2227 C CA . TYR A 1 272 ? -8.998 6.768 3.468 1.00 94.88 272 TYR A CA 1
ATOM 2228 C C . TYR A 1 272 ? -10.088 7.766 3.850 1.00 94.88 272 TYR A C 1
ATOM 2230 O O . TYR A 1 272 ? -10.126 8.250 4.984 1.00 94.88 272 TYR A O 1
ATOM 2238 N N . LYS A 1 273 ? -11.010 8.025 2.918 1.00 94.06 273 LYS A N 1
ATOM 2239 C CA . LYS A 1 273 ? -12.242 8.788 3.154 1.00 94.06 273 LYS A CA 1
ATOM 2240 C C . LYS A 1 273 ? -13.473 8.073 2.620 1.00 94.06 273 LYS A C 1
ATOM 2242 O O . LYS A 1 273 ? -13.380 7.388 1.607 1.00 94.06 273 LYS A O 1
ATOM 2247 N N . GLN A 1 274 ? -14.598 8.252 3.300 1.00 91.69 274 GLN A N 1
ATOM 2248 C CA . GLN A 1 274 ? -15.899 7.695 2.918 1.00 91.69 274 GLN A CA 1
ATOM 2249 C C . GLN A 1 274 ? -16.672 8.639 1.986 1.00 91.69 274 GLN A C 1
ATOM 2251 O O . GLN A 1 274 ? -16.607 9.871 2.204 1.00 91.69 274 GLN A O 1
#